Protein AF-A0A381WIR0-F1 (afdb_monomer)

Sequence (206 aa):
VSASDQFRATTETPSVGPSRKETIVQRGFLVGGNGLPDPSFVDLRAAVGRLLEDHWVSEGYAAPNPGIYPWQWLWDSCFHVLIWQALGEGGRAQRELAEVFRPQAPSGFVPHMNYVQAPGAHEDLWGRRDGSSITQPPMYGHAVAELVRAGSPPPDEVVDAAVAGVGFLIDQRARHRSGLLLVCHPWETGIDDSPRWDDRCPDGYD

Nearest PDB structures (foldseek):
  7f81-assembly4_D  TM=6.378E-01  e=9.506E-01  Enterobacter sp. CJF-002
  8ovb-assembly1_B  TM=6.013E-01  e=1.008E+00  Homo sapiens
  5z06-assembly2_B  TM=5.152E-01  e=2.711E+00  Parabacteroides distasonis ATCC 8503
  5z06-assembly1_A  TM=4.955E-01  e=2.558E+00  Parabacteroides distasonis ATCC 8503

InterPro domains:
  IPR008928 Six-hairpin glycosidase superfamily [SSF48208] (56-205)
  IPR012341 Six-hairpin glycosidase-like superfamily [G3DSA:1.50.10.10] (42-205)
  IPR054491 Mannosylglycerate hydrolase MGH1-like, glycoside hydrolase domain [PF22422] (69-199)

Foldseek 3Di:
DDPVLLQPPVPVLDPPDQDPVRVVVVVCVVDDPPDDPPQPPVRVLVVLVVQQVVQDDPLQFGFPDCPRGVWQFQVVLLVVLVSCVVNVNLVSSLRSLVQQLPPQDPQLAGARTARSPQQQVCCSNAVGGGGHVFAAPLSSQVSQVVCVVSVSHHDPVSVVSSVSNVVCQQPPADADPVSHGDGPACVNHVPRPDPVCVVVCPPDSD

Organism: NCBI:txid408172

Structure (mmCIF, N/CA/C/O backbone):
data_AF-A0A381WIR0-F1
#
_entry.id   AF-A0A381WIR0-F1
#
loop_
_atom_site.group_PDB
_atom_site.id
_atom_site.type_symbol
_atom_site.label_atom_id
_atom_site.label_alt_id
_atom_site.label_comp_id
_atom_site.label_asym_id
_atom_site.label_entity_id
_atom_site.label_seq_id
_atom_site.pdbx_PDB_ins_code
_atom_site.Cartn_x
_atom_site.Cartn_y
_atom_site.Cartn_z
_atom_site.occupancy
_atom_site.B_iso_or_equiv
_atom_site.auth_seq_id
_atom_site.auth_comp_id
_atom_site.auth_asym_id
_atom_site.auth_atom_id
_atom_site.pdbx_PDB_model_num
ATOM 1 N N . VAL A 1 1 ? 12.523 -3.615 -23.733 1.00 38.25 1 VAL A N 1
ATOM 2 C CA . VAL A 1 1 ? 13.217 -2.476 -23.096 1.00 38.25 1 VAL A CA 1
ATOM 3 C C . VAL A 1 1 ? 14.501 -3.034 -22.515 1.00 38.25 1 VAL A C 1
ATOM 5 O O . VAL A 1 1 ? 14.439 -4.101 -21.914 1.00 38.25 1 VAL A O 1
ATOM 8 N N . SER A 1 2 ? 15.650 -2.463 -22.868 1.00 26.91 2 SER A N 1
ATOM 9 C CA . SER A 1 2 ? 16.963 -3.020 -22.519 1.00 26.91 2 SER A CA 1
ATOM 10 C C . SER A 1 2 ? 17.204 -2.900 -21.011 1.00 26.91 2 SER A C 1
ATOM 12 O O . SER A 1 2 ? 16.804 -1.906 -20.412 1.00 26.91 2 SER A O 1
ATOM 14 N N . ALA A 1 3 ? 17.891 -3.874 -20.405 1.00 27.47 3 ALA A N 1
ATOM 15 C CA . ALA A 1 3 ? 18.297 -3.836 -18.994 1.00 27.47 3 ALA A CA 1
ATOM 16 C C . ALA A 1 3 ? 19.125 -2.580 -18.638 1.00 27.47 3 ALA A C 1
ATOM 18 O O . ALA A 1 3 ? 19.143 -2.152 -17.489 1.00 27.47 3 ALA A O 1
ATOM 19 N N . SER A 1 4 ? 19.753 -1.946 -19.636 1.00 26.67 4 SER A N 1
ATOM 20 C CA . SER A 1 4 ? 20.483 -0.681 -19.492 1.00 26.67 4 SER A CA 1
ATOM 21 C C . SER A 1 4 ? 19.592 0.528 -19.196 1.00 26.67 4 SER A C 1
ATOM 23 O O . SER A 1 4 ? 20.044 1.467 -18.548 1.00 26.67 4 SER A O 1
ATOM 25 N N . ASP A 1 5 ? 18.338 0.518 -19.656 1.00 28.33 5 ASP A N 1
ATOM 26 C CA . ASP A 1 5 ? 17.424 1.656 -19.491 1.00 28.33 5 ASP A CA 1
ATOM 27 C C . ASP A 1 5 ? 16.754 1.625 -18.107 1.00 28.33 5 ASP A C 1
ATOM 29 O O . ASP A 1 5 ? 16.446 2.671 -17.545 1.00 28.33 5 ASP A O 1
ATOM 33 N N . GLN A 1 6 ? 16.629 0.431 -17.509 1.00 34.72 6 GLN A N 1
ATOM 34 C CA . GLN A 1 6 ? 16.207 0.250 -16.114 1.00 34.72 6 GLN A CA 1
ATOM 35 C C . GLN A 1 6 ? 17.265 0.726 -15.109 1.00 34.72 6 GLN A C 1
ATOM 37 O O . GLN A 1 6 ? 16.908 1.152 -14.019 1.00 34.72 6 GLN A O 1
ATOM 42 N N . PHE A 1 7 ? 18.552 0.691 -15.470 1.00 31.17 7 PHE A N 1
ATOM 43 C CA . PHE A 1 7 ? 19.657 0.970 -14.546 1.00 31.17 7 PHE A CA 1
ATOM 44 C C . PHE A 1 7 ? 19.848 2.464 -14.237 1.00 31.17 7 PHE A C 1
ATOM 46 O O . PHE A 1 7 ? 20.288 2.828 -13.154 1.00 31.17 7 PHE A O 1
ATOM 53 N N . ARG A 1 8 ? 19.511 3.363 -15.170 1.00 27.28 8 ARG A N 1
ATOM 54 C CA . ARG A 1 8 ? 19.840 4.794 -15.030 1.00 27.28 8 ARG A CA 1
ATOM 55 C C . ARG A 1 8 ? 18.827 5.601 -14.204 1.00 27.28 8 ARG A C 1
ATOM 57 O O . ARG A 1 8 ? 19.109 6.743 -13.863 1.00 27.28 8 ARG A O 1
ATOM 64 N N . ALA A 1 9 ? 17.670 5.020 -13.892 1.00 34.34 9 ALA A N 1
ATOM 65 C CA . ALA A 1 9 ? 16.561 5.691 -13.211 1.00 34.34 9 ALA A CA 1
ATOM 66 C C . ALA A 1 9 ? 16.371 5.255 -11.741 1.00 34.34 9 ALA A C 1
ATOM 68 O O . ALA A 1 9 ? 15.507 5.790 -11.051 1.00 34.34 9 ALA A O 1
ATOM 69 N N . THR A 1 10 ? 17.185 4.324 -11.229 1.00 41.41 10 THR A N 1
ATOM 70 C CA . THR A 1 10 ? 17.087 3.801 -9.851 1.00 41.41 10 THR A CA 1
ATOM 71 C C . THR A 1 10 ? 17.795 4.650 -8.791 1.00 41.41 10 THR A C 1
ATOM 73 O O . THR A 1 10 ? 17.682 4.351 -7.605 1.00 41.41 10 THR A O 1
ATOM 76 N N . THR A 1 11 ? 18.481 5.732 -9.174 1.00 35.06 11 THR A N 1
ATOM 77 C CA . THR A 1 11 ? 19.155 6.652 -8.239 1.00 35.06 11 THR A CA 1
ATOM 78 C C . THR A 1 11 ? 18.303 7.858 -7.824 1.00 35.06 11 THR A C 1
ATOM 80 O O . THR A 1 11 ? 18.691 8.580 -6.907 1.00 35.06 11 THR A O 1
ATOM 83 N N . GLU A 1 12 ? 17.132 8.076 -8.439 1.00 36.22 12 GLU A N 1
ATOM 84 C CA . GLU A 1 12 ? 16.272 9.241 -8.153 1.00 36.22 12 GLU A CA 1
ATOM 85 C C . GLU A 1 12 ? 15.100 8.963 -7.201 1.00 36.22 12 GLU A C 1
ATOM 87 O O . GLU A 1 12 ? 14.415 9.896 -6.785 1.00 36.22 12 GLU A O 1
ATOM 92 N N . THR A 1 13 ? 14.902 7.719 -6.758 1.00 42.41 13 THR A N 1
ATOM 93 C CA . THR A 1 13 ? 14.122 7.444 -5.539 1.00 42.41 13 THR A CA 1
ATOM 94 C C . THR A 1 13 ? 15.105 7.038 -4.453 1.00 42.41 13 THR A C 1
ATOM 96 O O . THR A 1 13 ? 15.336 5.848 -4.243 1.00 42.41 13 THR A O 1
ATOM 99 N N . PRO A 1 14 ? 15.789 8.001 -3.810 1.00 34.47 14 PRO A N 1
ATOM 100 C CA . PRO A 1 14 ? 16.739 7.643 -2.790 1.00 34.47 14 PRO A CA 1
ATOM 101 C C . PRO A 1 14 ? 15.942 7.016 -1.652 1.00 34.47 14 PRO A C 1
ATOM 103 O O . PRO A 1 14 ? 15.152 7.685 -0.983 1.00 34.47 14 PRO A O 1
ATOM 106 N N . SER A 1 15 ? 16.188 5.732 -1.406 1.00 43.25 15 SER A N 1
ATOM 107 C CA . SER A 1 15 ? 16.059 5.215 -0.056 1.00 43.25 15 SER A CA 1
ATOM 108 C C . SER A 1 15 ? 17.131 5.941 0.755 1.00 43.25 15 SER A C 1
ATOM 110 O O . SER A 1 15 ? 18.280 5.509 0.849 1.00 43.25 15 SER A O 1
ATOM 112 N N . VAL A 1 16 ? 16.815 7.168 1.186 1.00 41.19 16 VAL A N 1
ATOM 113 C CA . VAL A 1 16 ? 17.720 7.976 1.996 1.00 41.19 16 VAL A CA 1
ATOM 114 C C . VAL A 1 16 ? 17.772 7.251 3.328 1.00 41.19 16 VAL A C 1
ATOM 116 O O . VAL A 1 16 ? 16.876 7.394 4.160 1.00 41.19 16 VAL A O 1
ATOM 119 N N . GLY A 1 17 ? 18.804 6.429 3.525 1.00 36.28 17 GLY A N 1
ATOM 120 C CA . GLY A 1 17 ? 19.119 5.922 4.851 1.00 36.28 17 GLY A CA 1
ATOM 121 C C . GLY A 1 17 ? 19.158 7.119 5.808 1.00 36.28 17 GLY A C 1
ATOM 122 O O . GLY A 1 17 ? 19.741 8.148 5.444 1.00 36.28 17 GLY A O 1
ATOM 123 N N . PRO A 1 18 ? 18.514 7.044 6.987 1.00 33.53 18 PRO A N 1
ATOM 124 C CA . PRO A 1 18 ? 18.412 8.192 7.873 1.00 33.53 18 PRO A CA 1
ATOM 125 C C . PRO A 1 18 ? 19.811 8.742 8.130 1.00 33.53 18 PRO A C 1
ATOM 127 O O . PRO A 1 18 ? 20.745 8.004 8.461 1.00 33.53 18 PRO A O 1
ATOM 130 N N . SER A 1 19 ? 19.974 10.050 7.962 1.00 35.06 19 SER A N 1
ATOM 131 C CA . SER A 1 19 ? 21.229 10.701 8.294 1.00 35.06 19 SER A CA 1
ATOM 132 C C . SER A 1 19 ? 21.559 10.415 9.758 1.00 35.06 19 SER A C 1
ATOM 134 O O . SER A 1 19 ? 20.681 10.277 10.611 1.00 35.06 19 SER A O 1
ATOM 136 N N . ARG A 1 20 ? 22.850 10.395 10.102 1.00 36.19 20 ARG A N 1
ATOM 137 C CA . ARG A 1 20 ? 23.300 10.176 11.488 1.00 36.19 20 ARG A CA 1
ATOM 138 C C . ARG A 1 20 ? 22.593 11.104 12.490 1.00 36.19 20 ARG A C 1
ATOM 140 O O . ARG A 1 20 ? 22.432 10.734 13.645 1.00 36.19 20 ARG A O 1
ATOM 147 N N . LYS A 1 21 ? 22.159 12.294 12.050 1.00 34.53 21 LYS A N 1
ATOM 148 C CA . LYS A 1 21 ? 21.355 13.238 12.837 1.00 34.53 21 LYS A CA 1
ATOM 149 C C . LYS A 1 21 ? 19.898 12.788 12.989 1.00 34.53 21 LYS A C 1
ATOM 151 O O . LYS A 1 21 ? 19.400 12.838 14.103 1.00 34.53 21 LYS A O 1
ATOM 156 N N . GLU A 1 22 ? 19.244 12.294 11.941 1.00 42.84 22 GLU A N 1
ATOM 157 C CA . GLU A 1 22 ? 17.880 11.738 12.006 1.00 42.84 22 GLU A CA 1
ATOM 158 C C . GLU A 1 22 ? 17.815 10.465 12.856 1.00 42.84 22 GLU A C 1
ATOM 160 O O . GLU A 1 22 ? 16.921 10.336 13.689 1.00 42.84 22 GLU A O 1
ATOM 165 N N . THR A 1 23 ? 18.818 9.584 12.769 1.00 37.03 23 THR A N 1
ATOM 166 C CA . THR A 1 23 ? 18.937 8.424 13.670 1.00 37.03 23 THR A CA 1
ATOM 167 C C . THR A 1 23 ? 19.152 8.850 15.126 1.00 37.03 23 THR A C 1
ATOM 169 O O . THR A 1 23 ? 18.661 8.193 16.041 1.00 37.03 23 THR A O 1
ATOM 172 N N . ILE A 1 24 ? 19.877 9.951 15.369 1.00 36.34 24 ILE A N 1
ATOM 173 C CA . ILE A 1 24 ? 20.064 10.527 16.710 1.00 36.34 24 ILE A CA 1
ATOM 174 C C . ILE A 1 24 ? 18.791 11.222 17.205 1.00 36.34 24 ILE A C 1
ATOM 176 O O . ILE A 1 24 ? 18.541 11.177 18.400 1.00 36.34 24 ILE A O 1
ATOM 180 N N . VAL A 1 25 ? 17.960 11.809 16.338 1.00 42.41 25 VAL A N 1
ATOM 181 C CA . VAL A 1 25 ? 16.652 12.373 16.723 1.00 42.41 25 VAL A CA 1
ATOM 182 C C . VAL A 1 25 ? 15.651 11.255 17.031 1.00 42.41 25 VAL A C 1
ATOM 184 O O . VAL A 1 25 ? 15.011 11.302 18.077 1.00 42.41 25 VAL A O 1
ATOM 187 N N . GLN A 1 26 ? 15.591 10.195 16.216 1.00 38.19 26 GLN A N 1
ATOM 188 C CA . GLN A 1 26 ? 14.796 8.993 16.510 1.00 38.19 26 GLN A CA 1
ATOM 189 C C . GLN A 1 26 ? 15.270 8.292 17.793 1.00 38.19 26 GLN A C 1
ATOM 191 O O . GLN A 1 26 ? 14.455 7.909 18.630 1.00 38.19 26 GLN A O 1
ATOM 196 N N . ARG A 1 27 ? 16.590 8.181 18.014 1.00 34.50 27 ARG A N 1
ATOM 197 C CA . ARG A 1 27 ? 17.148 7.703 19.291 1.00 34.50 27 ARG A CA 1
ATOM 198 C C . ARG A 1 27 ? 16.977 8.697 20.433 1.00 34.50 27 ARG A C 1
ATOM 200 O O . ARG A 1 27 ? 16.874 8.254 21.562 1.00 34.50 27 ARG A O 1
ATOM 207 N N . GLY A 1 28 ? 16.929 9.999 20.186 1.00 33.12 28 GLY A N 1
ATOM 208 C CA . GLY A 1 28 ? 16.669 11.027 21.196 1.00 33.12 28 GLY A CA 1
ATOM 209 C C . GLY A 1 28 ? 15.218 11.003 21.674 1.00 33.12 28 GLY A C 1
ATOM 210 O O . GLY A 1 28 ? 14.951 11.323 22.827 1.00 33.12 28 GLY A O 1
ATOM 211 N N . PHE A 1 29 ? 14.309 10.534 20.817 1.00 40.41 29 PHE A N 1
ATOM 212 C CA . PHE A 1 29 ? 12.928 10.213 21.167 1.00 40.41 29 PHE A CA 1
ATOM 213 C C . PHE A 1 29 ? 12.810 8.918 21.994 1.00 40.41 29 PHE A C 1
ATOM 215 O O . PHE A 1 29 ? 11.874 8.777 22.774 1.00 40.41 29 PHE A O 1
ATOM 222 N N . LEU A 1 30 ? 13.761 7.981 21.853 1.00 43.66 30 LEU A N 1
ATOM 223 C CA . LEU A 1 30 ? 13.713 6.650 22.484 1.00 43.66 30 LEU A CA 1
ATOM 224 C C . LEU A 1 30 ? 14.679 6.451 23.667 1.00 43.66 30 LEU A C 1
ATOM 226 O O . LEU A 1 30 ? 14.467 5.566 24.489 1.00 43.66 30 LEU A O 1
ATOM 230 N N . VAL A 1 31 ? 15.755 7.232 23.772 1.00 41.19 31 VAL A N 1
ATOM 231 C CA . VAL A 1 31 ? 16.841 7.049 24.749 1.00 41.19 31 VAL A CA 1
ATOM 232 C C . VAL A 1 31 ? 17.373 8.417 25.190 1.00 41.19 31 VAL A C 1
ATOM 234 O O . VAL A 1 31 ? 18.526 8.785 24.965 1.00 41.19 31 VAL A O 1
ATOM 237 N N . GLY A 1 32 ? 16.510 9.196 25.839 1.00 35.44 32 GLY A N 1
ATOM 238 C CA . GLY A 1 32 ? 16.937 10.262 26.740 1.00 35.44 32 GLY A CA 1
ATOM 239 C C . GLY A 1 32 ? 17.348 9.653 28.080 1.00 35.44 32 GLY A C 1
ATOM 240 O O . GLY A 1 32 ? 16.558 8.964 28.720 1.00 35.44 32 GLY A O 1
ATOM 241 N N . GLY A 1 33 ? 18.598 9.873 28.490 1.00 41.66 33 GLY A N 1
ATOM 242 C CA . GLY A 1 33 ? 19.141 9.460 29.784 1.00 41.66 33 GLY A CA 1
ATOM 243 C C . GLY A 1 33 ? 18.388 10.104 30.949 1.00 41.66 33 GLY A C 1
ATOM 244 O O . GLY A 1 33 ? 18.685 11.228 31.334 1.00 41.66 33 GLY A O 1
ATOM 245 N N . ASN A 1 34 ? 17.387 9.371 31.426 1.00 43.50 34 ASN A N 1
ATOM 246 C CA . ASN A 1 34 ? 16.566 9.463 32.636 1.00 43.50 34 ASN A CA 1
ATOM 247 C C . ASN A 1 34 ? 15.227 8.899 32.181 1.00 43.50 34 ASN A C 1
ATOM 249 O O . ASN A 1 34 ? 14.490 9.607 31.503 1.00 43.50 34 ASN A O 1
ATOM 253 N N . GLY A 1 35 ? 14.993 7.610 32.459 1.00 41.28 35 GLY A N 1
ATOM 254 C CA . GLY A 1 35 ? 13.882 6.834 31.907 1.00 41.28 35 GLY A CA 1
ATOM 255 C C . GLY A 1 35 ? 12.601 7.653 31.850 1.00 41.28 35 GLY A C 1
ATOM 256 O O . GLY A 1 35 ? 11.988 7.916 32.885 1.00 41.28 35 GLY A O 1
ATOM 257 N N . LEU A 1 36 ? 12.240 8.084 30.636 1.00 46.25 36 LEU A N 1
ATOM 258 C CA . LEU A 1 36 ? 10.909 8.596 30.367 1.00 46.25 36 LEU A CA 1
ATOM 259 C C . LEU A 1 36 ? 9.952 7.504 30.857 1.00 46.25 36 LEU A C 1
ATOM 261 O O . LEU A 1 36 ? 10.199 6.331 30.551 1.00 46.25 36 LEU A O 1
ATOM 265 N N . PRO A 1 37 ? 8.931 7.833 31.666 1.00 51.94 37 PRO A N 1
ATOM 266 C CA . PRO A 1 37 ? 7.905 6.851 31.966 1.00 51.94 37 PRO A CA 1
ATOM 267 C C . PRO A 1 37 ? 7.410 6.309 30.627 1.00 51.94 37 PRO A C 1
ATOM 269 O O . PRO A 1 37 ? 7.171 7.101 29.713 1.00 51.94 37 PRO A O 1
ATOM 272 N N . ASP A 1 38 ? 7.346 4.979 30.505 1.00 61.72 38 ASP A N 1
ATOM 273 C CA . ASP A 1 38 ? 6.737 4.311 29.355 1.00 61.72 38 ASP A CA 1
ATOM 274 C C . ASP A 1 38 ? 5.438 5.064 29.046 1.00 61.72 38 ASP A C 1
ATOM 276 O O . ASP A 1 38 ? 4.610 5.188 29.965 1.00 61.72 38 ASP A O 1
ATOM 280 N N . PRO A 1 39 ? 5.312 5.714 27.869 1.00 65.12 39 PRO A N 1
ATOM 281 C CA . PRO A 1 39 ? 4.150 6.536 27.592 1.00 65.12 39 PRO A CA 1
ATOM 282 C C . PRO A 1 39 ? 2.925 5.682 27.868 1.00 65.12 39 PRO A C 1
ATOM 284 O O . PRO A 1 39 ? 2.844 4.536 27.420 1.00 65.12 39 PRO A O 1
ATOM 287 N N . SER A 1 40 ? 1.979 6.220 28.641 1.00 81.12 40 SER A N 1
ATOM 288 C CA . SER A 1 40 ? 0.751 5.477 28.875 1.00 81.12 40 SER A CA 1
ATOM 289 C C . SER A 1 40 ? 0.159 5.112 27.512 1.00 81.12 40 SER A C 1
ATOM 291 O O . SER A 1 40 ? 0.303 5.858 26.539 1.00 81.12 40 SER A O 1
ATOM 293 N N . PHE A 1 41 ? -0.510 3.965 27.411 1.00 76.00 41 PHE A N 1
ATOM 294 C CA . PHE A 1 41 ? -1.105 3.536 26.143 1.00 76.00 41 PHE A CA 1
ATOM 295 C C . PHE A 1 41 ? -1.975 4.639 25.500 1.00 76.00 41 PHE A C 1
ATOM 297 O O . PHE A 1 41 ? -2.023 4.765 24.279 1.00 76.00 41 PHE A O 1
ATOM 304 N N . VAL A 1 42 ? -2.611 5.483 26.323 1.00 77.94 42 VAL A N 1
ATOM 305 C CA . VAL A 1 42 ? -3.396 6.647 25.888 1.00 77.94 42 VAL A CA 1
ATOM 306 C C . VAL A 1 42 ? -2.523 7.712 25.219 1.00 77.94 42 VAL A C 1
ATOM 308 O O . VAL A 1 42 ? -2.887 8.210 24.153 1.00 77.94 42 VAL A O 1
ATOM 311 N N . ASP A 1 43 ? -1.365 8.031 25.798 1.00 87.81 43 ASP A N 1
ATOM 312 C CA . ASP A 1 43 ? -0.432 9.018 25.244 1.00 87.81 43 ASP A CA 1
ATOM 313 C C . ASP A 1 43 ? 0.164 8.535 23.920 1.00 87.81 43 ASP A C 1
ATOM 315 O O . ASP A 1 43 ? 0.227 9.300 22.953 1.00 87.81 43 ASP A O 1
ATOM 319 N N . LEU A 1 44 ? 0.522 7.247 23.844 1.00 91.50 44 LEU A N 1
ATOM 320 C CA . LEU A 1 44 ? 1.004 6.628 22.611 1.00 91.50 44 LEU A CA 1
ATOM 321 C C . LEU A 1 44 ? -0.081 6.637 21.528 1.00 91.50 44 LEU A C 1
ATOM 323 O O . LEU A 1 44 ? 0.178 7.065 20.405 1.00 91.50 44 LEU A O 1
ATOM 327 N N . ARG A 1 45 ? -1.314 6.239 21.866 1.00 93.06 45 ARG A N 1
ATOM 328 C CA . ARG A 1 45 ? -2.450 6.251 20.933 1.00 93.06 45 ARG A CA 1
ATOM 329 C C . ARG A 1 45 ? -2.707 7.651 20.374 1.00 93.06 45 ARG A C 1
ATOM 331 O O . ARG A 1 45 ? -2.899 7.803 19.171 1.00 93.06 45 ARG A O 1
ATOM 338 N N . ALA A 1 46 ? -2.679 8.676 21.225 1.00 92.94 46 ALA A N 1
ATOM 339 C CA . ALA A 1 46 ? -2.866 10.060 20.799 1.00 92.94 46 ALA A CA 1
ATOM 340 C C . ALA A 1 46 ? -1.705 10.570 19.924 1.00 92.94 46 ALA A C 1
ATOM 342 O O . ALA A 1 46 ? -1.940 11.316 18.975 1.00 92.94 46 ALA A O 1
ATOM 343 N N . ALA A 1 47 ? -0.463 10.178 20.226 1.00 95.12 47 ALA A N 1
ATOM 344 C CA . ALA A 1 47 ? 0.702 10.532 19.418 1.00 95.12 47 ALA A CA 1
ATOM 345 C C . ALA A 1 47 ? 0.658 9.886 18.025 1.00 95.12 47 ALA A C 1
ATOM 347 O O . ALA A 1 47 ? 0.859 10.586 17.036 1.00 95.12 47 ALA A O 1
ATOM 348 N N . VAL A 1 48 ? 0.324 8.595 17.942 1.00 96.00 48 VAL A N 1
ATOM 349 C CA . VAL A 1 48 ? 0.160 7.879 16.666 1.00 96.00 48 VAL A CA 1
ATOM 350 C C . VAL A 1 48 ? -0.982 8.475 15.845 1.00 96.00 48 VAL A C 1
ATOM 352 O O . VAL A 1 48 ? -0.820 8.670 14.646 1.00 96.00 48 VAL A O 1
ATOM 355 N N . GLY A 1 49 ? -2.105 8.831 16.480 1.00 97.00 49 GLY A N 1
ATOM 356 C CA . GLY A 1 49 ? -3.216 9.493 15.793 1.00 97.00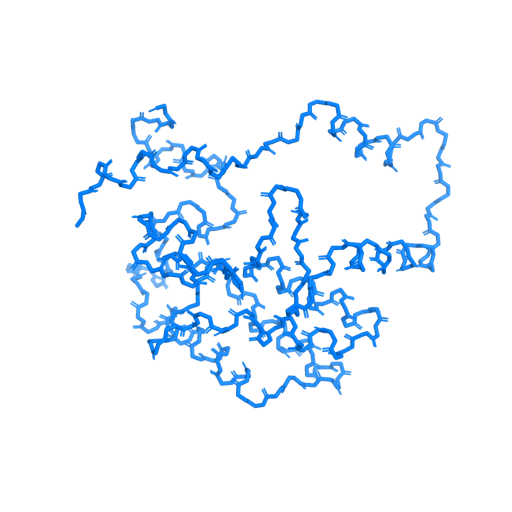 49 GLY A CA 1
ATOM 357 C C . GLY A 1 49 ? -2.817 10.823 15.150 1.00 97.00 49 GLY A C 1
ATOM 358 O O . GLY A 1 49 ? -3.148 11.056 13.994 1.00 97.00 49 GLY A O 1
ATOM 359 N N . ARG A 1 50 ? -2.053 11.668 15.859 1.00 97.62 50 ARG A N 1
ATOM 360 C CA . ARG A 1 50 ? -1.524 12.919 15.283 1.00 97.62 50 ARG A CA 1
ATOM 361 C C . ARG A 1 50 ? -0.543 12.660 14.142 1.00 97.62 50 ARG A C 1
ATOM 363 O O . ARG A 1 50 ? -0.663 13.298 13.111 1.00 97.62 50 ARG A O 1
ATOM 370 N N . LEU A 1 51 ? 0.368 11.699 14.305 1.00 97.06 51 LEU A N 1
ATOM 371 C CA . LEU A 1 51 ? 1.328 11.333 13.259 1.00 97.06 51 LEU A CA 1
ATOM 372 C C . LEU A 1 51 ? 0.621 10.910 11.964 1.00 97.06 51 LEU A C 1
ATOM 374 O O . LEU A 1 51 ? 0.955 11.391 10.889 1.00 97.06 51 LEU A O 1
ATOM 378 N N . LEU A 1 52 ? -0.367 10.023 12.070 1.00 97.56 52 LEU A N 1
ATOM 379 C CA . LEU A 1 52 ? -1.127 9.537 10.920 1.00 97.56 52 LEU A CA 1
ATOM 380 C C . LEU A 1 52 ? -2.000 10.641 10.299 1.00 97.56 52 LEU A C 1
ATOM 382 O O . LEU A 1 52 ? -2.203 10.630 9.090 1.00 97.56 52 LEU A O 1
ATOM 386 N N . GLU A 1 53 ? -2.479 11.609 11.089 1.00 97.19 53 GLU A N 1
ATOM 387 C CA . GLU A 1 53 ? -3.146 12.807 10.561 1.00 97.19 53 GLU A CA 1
ATOM 388 C C . GLU A 1 53 ? -2.179 13.701 9.779 1.00 97.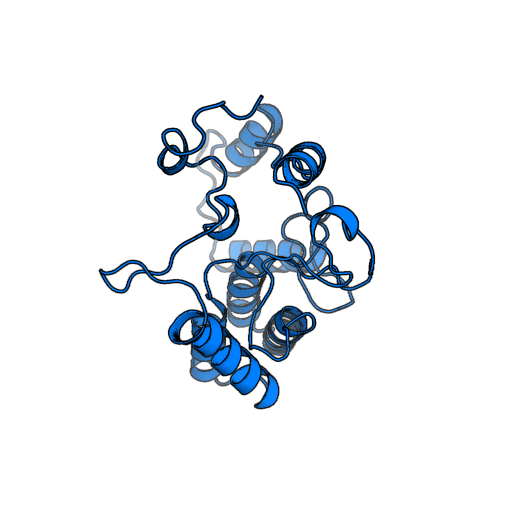19 53 GLU A C 1
ATOM 390 O O . GLU A 1 53 ? -2.496 14.106 8.666 1.00 97.19 53 GLU A O 1
ATOM 395 N N . ASP A 1 54 ? -0.987 13.959 10.320 1.00 97.06 54 ASP A N 1
ATOM 396 C CA . ASP A 1 54 ? 0.041 14.781 9.669 1.00 97.06 54 ASP A CA 1
ATOM 397 C C . ASP A 1 54 ? 0.539 14.150 8.355 1.00 97.06 54 ASP A C 1
ATOM 399 O O . ASP A 1 54 ? 1.036 14.841 7.465 1.00 97.06 54 ASP A O 1
ATOM 403 N N . HIS A 1 55 ? 0.405 12.829 8.233 1.00 97.31 55 HIS A N 1
ATOM 404 C CA . HIS A 1 55 ? 0.761 12.052 7.049 1.00 97.31 55 HIS A CA 1
ATOM 405 C C . HIS A 1 55 ? -0.421 11.819 6.097 1.00 97.31 55 HIS A C 1
ATOM 407 O O . HIS A 1 55 ? -0.226 11.261 5.014 1.00 97.31 55 HIS A O 1
ATOM 413 N N . TRP A 1 56 ? -1.638 12.207 6.484 1.00 97.62 56 TRP A N 1
ATOM 414 C CA . TRP A 1 56 ? -2.835 11.953 5.695 1.00 97.62 56 TRP A CA 1
ATOM 415 C C . TRP A 1 56 ? -2.871 12.827 4.443 1.00 97.62 56 TRP A C 1
ATOM 417 O O . TRP A 1 56 ? -2.791 14.054 4.504 1.00 97.62 56 TRP A O 1
ATOM 427 N N . VAL A 1 57 ? -3.061 12.179 3.300 1.00 96.06 57 VAL A N 1
ATOM 428 C CA . VAL A 1 57 ? -3.234 12.817 1.999 1.00 96.06 57 VAL A CA 1
ATOM 429 C C . VAL A 1 57 ? -4.708 12.715 1.602 1.00 96.06 57 VAL A C 1
ATOM 431 O O . VAL A 1 57 ? -5.355 11.679 1.794 1.00 96.06 57 VAL A O 1
ATOM 434 N N . SER A 1 58 ? -5.279 13.810 1.089 1.00 94.81 58 SER A N 1
ATOM 435 C CA . SER A 1 58 ? -6.729 13.983 0.895 1.00 94.81 58 SER A CA 1
ATOM 436 C C . SER A 1 58 ? -7.382 12.936 -0.002 1.00 94.81 58 SER A C 1
ATOM 438 O O . SER A 1 58 ? -8.587 12.691 0.095 1.00 94.81 58 SER A O 1
ATOM 440 N N . GLU A 1 59 ? -6.596 12.310 -0.863 1.00 93.69 59 GLU A N 1
ATOM 441 C CA . GLU A 1 59 ? -7.042 11.312 -1.823 1.00 93.69 59 GLU A CA 1
ATOM 442 C C . GLU A 1 59 ? -7.343 9.976 -1.165 1.00 93.69 59 GLU A C 1
ATOM 444 O O . GLU A 1 59 ? -8.130 9.199 -1.700 1.00 93.69 59 GLU A O 1
ATOM 449 N N . GLY A 1 60 ? -6.831 9.766 0.048 1.00 96.38 60 GLY A N 1
ATOM 450 C CA . GLY A 1 60 ? -7.302 8.697 0.906 1.00 96.38 60 GLY A CA 1
ATOM 451 C C . GLY A 1 60 ? -6.228 7.767 1.427 1.00 96.38 60 GLY A C 1
ATOM 452 O O . GLY A 1 60 ? -6.572 6.630 1.710 1.00 96.38 60 GLY A O 1
ATOM 453 N N . TYR A 1 61 ? -4.979 8.205 1.562 1.00 97.69 61 TYR A N 1
ATOM 454 C CA . TYR A 1 61 ? -3.898 7.376 2.098 1.00 97.69 61 TYR A CA 1
ATOM 455 C C . TYR A 1 61 ? -3.022 8.159 3.071 1.00 97.69 61 TYR A C 1
ATOM 457 O O . TYR A 1 61 ? -2.997 9.388 3.036 1.00 97.69 61 TYR A O 1
ATOM 465 N N . ALA A 1 62 ? -2.283 7.456 3.928 1.00 97.81 62 ALA A N 1
ATOM 466 C CA . ALA A 1 62 ? -1.199 8.058 4.689 1.00 97.81 62 ALA A CA 1
ATOM 467 C C . ALA A 1 62 ? 0.128 7.849 3.944 1.00 97.81 62 ALA A C 1
ATOM 469 O O . ALA A 1 62 ? 0.514 6.718 3.642 1.00 97.81 62 ALA A O 1
ATOM 470 N N . ALA A 1 63 ? 0.831 8.938 3.632 1.00 96.38 63 ALA A N 1
ATOM 471 C CA . ALA A 1 63 ? 2.168 8.863 3.054 1.00 96.38 63 ALA A CA 1
ATOM 472 C C . ALA A 1 63 ? 3.150 8.311 4.106 1.00 96.38 63 ALA A C 1
ATOM 474 O O . ALA A 1 63 ? 3.170 8.826 5.228 1.00 96.38 63 ALA A O 1
ATOM 475 N N . PRO A 1 64 ? 4.011 7.323 3.795 1.00 94.75 64 PRO A N 1
ATOM 476 C CA . PRO A 1 64 ? 4.995 6.822 4.762 1.00 94.75 64 PRO A CA 1
ATOM 477 C C . PRO A 1 64 ? 5.919 7.930 5.283 1.00 94.75 64 PRO A C 1
ATOM 479 O O . PRO A 1 64 ? 6.269 7.982 6.462 1.00 94.75 64 PRO A O 1
ATOM 482 N N . ASN A 1 65 ? 6.276 8.866 4.400 1.00 92.88 65 ASN A N 1
ATOM 483 C CA . ASN A 1 65 ? 6.989 10.086 4.743 1.00 92.88 65 ASN A CA 1
ATOM 484 C C . ASN A 1 65 ? 6.603 11.198 3.751 1.00 92.88 65 ASN A C 1
ATOM 486 O O . ASN A 1 65 ? 7.030 11.126 2.603 1.00 92.88 65 ASN A O 1
ATOM 490 N N . PRO A 1 66 ? 5.880 12.254 4.160 1.00 89.06 66 PRO A N 1
ATOM 491 C CA . PRO A 1 66 ? 5.407 13.292 3.239 1.00 89.06 66 PRO A CA 1
ATOM 492 C C . PRO A 1 66 ? 6.502 14.019 2.439 1.00 89.06 66 PRO A C 1
ATOM 494 O O . PRO A 1 66 ? 6.208 14.605 1.402 1.00 89.06 66 PRO A O 1
ATOM 497 N N . GLY A 1 67 ? 7.755 14.011 2.912 1.00 87.62 67 GLY A N 1
ATOM 498 C CA . GLY A 1 67 ? 8.882 14.645 2.225 1.00 87.62 67 GLY A CA 1
ATOM 499 C C . GLY A 1 67 ? 9.649 13.713 1.285 1.00 87.62 67 GLY A C 1
ATOM 500 O O . GLY A 1 67 ? 10.036 14.135 0.200 1.00 87.62 67 GLY A O 1
ATOM 501 N N . ILE A 1 68 ? 9.887 12.465 1.701 1.00 87.06 68 ILE A N 1
ATOM 502 C CA . ILE A 1 68 ? 10.742 11.506 0.971 1.00 87.06 68 ILE A CA 1
ATOM 503 C C . ILE A 1 68 ? 9.918 10.472 0.196 1.00 87.06 68 ILE A C 1
ATOM 505 O O . ILE A 1 68 ? 10.256 10.127 -0.932 1.00 87.06 68 ILE A O 1
ATOM 509 N N . TYR A 1 69 ? 8.813 10.011 0.778 1.00 88.06 69 TYR A N 1
ATOM 510 C CA . TYR A 1 69 ? 7.920 8.997 0.215 1.00 88.06 69 TYR A CA 1
ATOM 511 C C . TYR A 1 69 ? 6.493 9.552 0.154 1.00 88.06 69 TYR A C 1
ATOM 513 O O . TYR A 1 69 ? 5.632 9.131 0.931 1.00 88.06 69 TYR A O 1
ATOM 521 N N . PRO A 1 70 ? 6.236 10.536 -0.727 1.00 91.81 70 PRO A N 1
ATOM 522 C CA . PRO A 1 70 ? 4.970 11.260 -0.726 1.00 91.81 70 PRO A CA 1
ATOM 523 C C . PRO A 1 70 ? 3.816 10.440 -1.312 1.00 91.81 70 PRO A C 1
ATOM 525 O O . PRO A 1 70 ? 2.663 10.819 -1.139 1.00 91.81 70 PRO A O 1
ATOM 528 N N . TRP A 1 71 ? 4.102 9.347 -2.021 1.00 94.81 71 TRP A N 1
ATOM 529 C CA . TRP A 1 71 ? 3.103 8.503 -2.682 1.00 94.81 71 TRP A CA 1
ATOM 530 C C . TRP A 1 71 ? 2.602 7.381 -1.780 1.00 94.81 71 TRP A C 1
ATOM 532 O O . TRP A 1 71 ? 3.142 7.132 -0.701 1.00 94.81 71 TRP A O 1
ATOM 542 N N . GLN A 1 72 ? 1.567 6.687 -2.238 1.00 97.56 72 GLN A N 1
ATOM 543 C CA . GLN A 1 72 ? 1.026 5.547 -1.522 1.00 97.56 72 GLN A CA 1
ATOM 544 C C . GLN A 1 72 ? 1.861 4.298 -1.816 1.00 97.56 72 GLN A C 1
ATOM 546 O O . GLN A 1 72 ? 2.040 3.930 -2.978 1.00 97.56 72 GLN A O 1
ATOM 551 N N . TRP A 1 73 ? 2.326 3.626 -0.764 1.00 97.69 73 TRP A N 1
ATOM 552 C CA . TRP A 1 73 ? 3.074 2.372 -0.850 1.00 97.69 73 TRP A CA 1
ATOM 553 C C . TRP A 1 73 ? 2.214 1.201 -0.375 1.00 97.69 73 TRP A C 1
ATOM 555 O O . TRP A 1 73 ? 1.552 1.286 0.658 1.00 97.69 73 TRP A O 1
ATOM 565 N N . LEU A 1 74 ? 2.218 0.104 -1.134 1.00 98.06 74 LEU A N 1
ATOM 566 C CA . LEU A 1 74 ? 1.358 -1.062 -0.924 1.00 98.06 74 LEU A CA 1
ATOM 567 C C . LEU A 1 74 ? 1.509 -1.635 0.485 1.00 98.06 74 LEU A C 1
ATOM 569 O O . LEU A 1 74 ? 0.516 -1.813 1.192 1.00 98.06 74 LEU A O 1
ATOM 573 N N . TRP A 1 75 ? 2.742 -1.958 0.882 1.00 95.81 75 TRP A N 1
ATOM 574 C CA . TRP A 1 75 ? 2.983 -2.612 2.162 1.00 95.81 75 TRP A CA 1
ATOM 575 C C . TRP A 1 75 ? 2.713 -1.658 3.333 1.00 95.81 75 TRP A C 1
ATOM 577 O O . TRP A 1 75 ? 1.995 -2.023 4.267 1.00 95.81 75 TRP A O 1
ATOM 587 N N . ASP A 1 76 ? 3.199 -0.423 3.254 1.00 97.94 76 ASP A N 1
ATOM 588 C CA . ASP A 1 76 ? 2.989 0.618 4.260 1.00 97.94 76 ASP A CA 1
ATOM 589 C C . ASP A 1 76 ? 1.499 0.885 4.494 1.00 97.94 76 ASP A C 1
ATOM 591 O O . ASP A 1 76 ? 1.032 0.796 5.631 1.00 97.94 76 ASP A O 1
ATOM 595 N N . SER A 1 77 ? 0.717 1.090 3.427 1.00 98.50 77 SER A N 1
ATOM 596 C CA . SER A 1 77 ? -0.728 1.301 3.546 1.00 98.50 77 SER A CA 1
ATOM 597 C C . SER A 1 77 ? -1.436 0.110 4.181 1.00 98.50 77 SER A C 1
ATOM 599 O O . SER A 1 77 ? -2.350 0.310 4.975 1.00 98.50 77 SER A O 1
ATOM 601 N N . CYS A 1 78 ? -1.004 -1.131 3.934 1.00 98.56 78 CYS A N 1
ATOM 602 C CA . CYS A 1 78 ? -1.586 -2.281 4.633 1.00 98.56 78 CYS A CA 1
ATOM 603 C C . CYS A 1 78 ? -1.383 -2.202 6.153 1.00 98.56 78 CYS A C 1
ATOM 605 O O . CYS A 1 78 ? -2.264 -2.624 6.899 1.00 98.56 78 CYS A O 1
ATOM 607 N N . PHE A 1 79 ? -0.262 -1.653 6.630 1.00 98.44 79 PHE A N 1
ATOM 608 C CA . PHE A 1 79 ? -0.062 -1.398 8.057 1.00 98.44 79 PHE A CA 1
ATOM 609 C C . PHE A 1 79 ? -0.826 -0.167 8.542 1.00 98.44 79 PHE A C 1
ATOM 611 O O . PHE A 1 79 ? -1.427 -0.228 9.615 1.00 98.44 79 PHE A O 1
ATOM 618 N N . HIS A 1 80 ? -0.872 0.919 7.768 1.00 98.62 80 HIS A N 1
ATOM 619 C CA . HIS A 1 80 ? -1.664 2.102 8.113 1.00 98.62 80 HIS A CA 1
ATOM 620 C C . HIS A 1 80 ? -3.147 1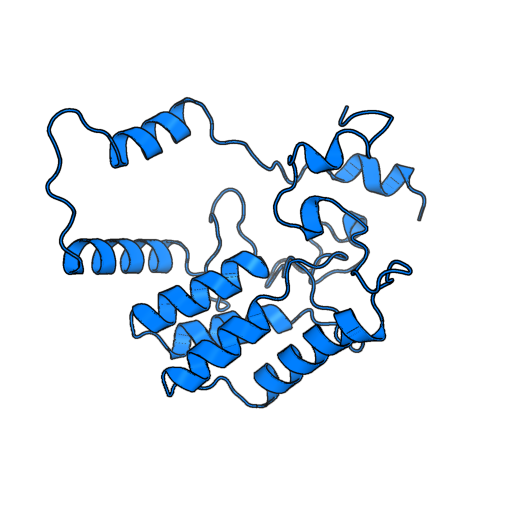.764 8.290 1.00 98.62 80 HIS A C 1
ATOM 622 O O . HIS A 1 80 ? -3.764 2.227 9.243 1.00 98.62 80 HIS A O 1
ATOM 628 N N . VAL A 1 81 ? -3.697 0.867 7.466 1.00 98.75 81 VAL A N 1
ATOM 629 C CA . VAL A 1 81 ? -5.059 0.327 7.616 1.00 98.75 81 VAL A CA 1
ATOM 630 C C . VAL A 1 81 ? -5.270 -0.281 9.007 1.00 98.75 81 VAL A C 1
ATOM 632 O O . VAL A 1 81 ? -6.276 0.003 9.661 1.00 98.75 81 VAL A O 1
ATOM 635 N N . LEU A 1 82 ? -4.316 -1.080 9.497 1.00 98.62 82 LEU A N 1
ATOM 636 C CA . LEU A 1 82 ? -4.386 -1.672 10.838 1.00 98.62 82 LEU A CA 1
ATOM 637 C C . LEU A 1 82 ? -4.274 -0.606 11.936 1.00 98.62 82 LEU A C 1
ATOM 639 O O . LEU A 1 82 ? -4.977 -0.684 12.943 1.00 98.62 82 LEU A O 1
ATOM 643 N N . ILE A 1 83 ? -3.426 0.406 11.733 1.00 98.38 83 ILE A N 1
ATOM 644 C CA . ILE A 1 83 ? -3.262 1.523 12.671 1.00 98.38 83 ILE A CA 1
ATOM 645 C C . ILE A 1 83 ? -4.557 2.342 12.753 1.00 98.38 83 ILE A C 1
ATOM 647 O O . ILE A 1 83 ? -5.057 2.577 13.853 1.00 98.38 83 ILE A O 1
ATOM 651 N N . TRP A 1 84 ? -5.145 2.726 11.618 1.00 98.50 84 TRP A N 1
ATOM 652 C CA . TRP A 1 84 ? -6.419 3.443 11.570 1.00 98.50 84 TRP A CA 1
ATOM 653 C C . TRP A 1 84 ? -7.540 2.656 12.236 1.00 98.50 84 TRP A C 1
ATOM 655 O O . TRP A 1 84 ? -8.286 3.216 13.041 1.00 98.50 84 TRP A O 1
ATOM 665 N N . GLN A 1 85 ? -7.623 1.350 11.974 1.00 98.06 85 GLN A N 1
ATOM 666 C CA . GLN A 1 85 ? -8.578 0.480 12.654 1.00 98.06 85 GLN A CA 1
ATOM 667 C C . GLN A 1 85 ? -8.385 0.530 14.177 1.00 98.06 85 GLN A C 1
ATOM 669 O O . GLN A 1 85 ? -9.353 0.774 14.899 1.00 98.06 85 GLN A O 1
ATOM 674 N N . ALA A 1 86 ? -7.148 0.404 14.671 1.00 96.50 86 ALA A N 1
ATOM 675 C CA . ALA A 1 86 ? -6.859 0.435 16.108 1.00 96.50 86 ALA A CA 1
ATOM 676 C C . ALA A 1 86 ? -7.159 1.810 16.745 1.00 96.50 86 ALA A C 1
ATOM 678 O O . ALA A 1 86 ? -7.496 1.920 17.934 1.00 96.50 86 ALA A O 1
ATOM 679 N N . LEU A 1 87 ? -7.083 2.878 15.946 1.00 96.69 87 LEU A N 1
ATOM 680 C CA . LEU A 1 87 ? -7.484 4.234 16.320 1.00 96.69 87 LEU A CA 1
ATOM 681 C C . LEU A 1 87 ? -9.009 4.448 16.303 1.00 96.69 87 LEU A C 1
ATOM 683 O O . LEU A 1 87 ? -9.481 5.429 16.881 1.00 96.69 87 LEU A O 1
ATOM 687 N N . GLY A 1 88 ? -9.790 3.485 15.808 1.00 96.31 88 GLY A N 1
ATOM 688 C CA . GLY A 1 88 ? -11.249 3.575 15.691 1.00 96.31 88 GLY A CA 1
ATOM 689 C C . GLY A 1 88 ? -11.713 4.272 14.409 1.00 96.31 88 GLY A C 1
ATOM 690 O O . GLY A 1 88 ? -12.899 4.543 14.252 1.00 96.31 88 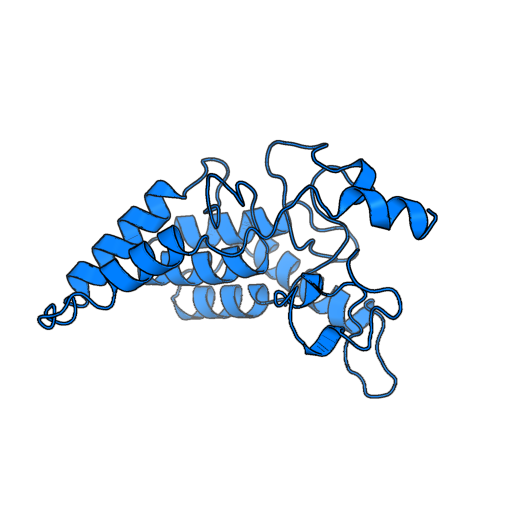GLY A O 1
ATOM 691 N N . GLU A 1 89 ? -10.796 4.524 13.478 1.00 97.25 89 GLU A N 1
ATOM 692 C CA . GLU A 1 89 ? -11.019 5.244 12.224 1.00 97.25 89 GLU A CA 1
ATOM 693 C C . GLU A 1 89 ? -11.256 4.263 11.066 1.00 97.25 89 GLU A C 1
ATOM 695 O O . GLU A 1 89 ? -10.572 4.284 10.040 1.00 97.25 89 GLU A O 1
ATOM 700 N N . GLY A 1 90 ? -12.243 3.372 11.219 1.00 97.00 90 GLY A N 1
ATOM 701 C CA . GLY A 1 90 ? -12.544 2.324 10.231 1.00 97.00 90 GLY A CA 1
ATOM 702 C C . GLY A 1 90 ? -12.816 2.867 8.822 1.00 97.00 90 GLY A C 1
ATOM 703 O O . GLY A 1 90 ? -12.409 2.259 7.835 1.00 97.00 90 GLY A O 1
ATOM 704 N N . GLY A 1 91 ? -13.414 4.059 8.714 1.00 97.00 91 GLY A N 1
ATOM 705 C CA . GLY A 1 91 ? -13.636 4.726 7.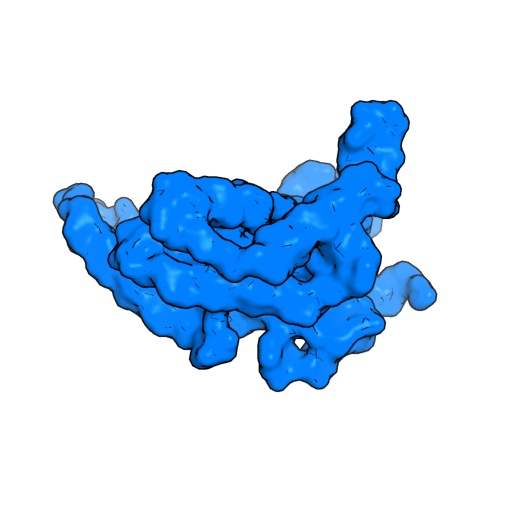429 1.00 97.00 91 GLY A CA 1
ATOM 706 C C . GLY A 1 91 ? -12.342 5.151 6.723 1.00 97.00 91 GLY A C 1
ATOM 707 O O . GLY A 1 91 ? -12.250 5.024 5.501 1.00 97.00 91 GLY A O 1
ATOM 708 N N . ARG A 1 92 ? -11.324 5.611 7.469 1.00 97.88 92 ARG A N 1
ATOM 709 C CA . ARG A 1 92 ? -9.994 5.908 6.905 1.00 97.88 92 ARG A CA 1
ATOM 710 C C . ARG A 1 92 ? -9.283 4.626 6.502 1.00 97.88 92 ARG A C 1
ATOM 712 O O . ARG A 1 92 ? -8.768 4.552 5.393 1.00 97.88 92 ARG A O 1
ATOM 719 N N . ALA A 1 93 ? -9.357 3.599 7.347 1.00 98.50 93 ALA A N 1
ATOM 720 C CA . ALA A 1 93 ? -8.781 2.290 7.068 1.00 98.50 93 ALA A CA 1
ATOM 721 C C . ALA A 1 93 ? -9.333 1.685 5.761 1.00 98.50 93 ALA A C 1
ATOM 723 O O . ALA A 1 93 ? -8.578 1.263 4.892 1.00 98.50 93 ALA A O 1
ATOM 724 N N . GLN A 1 94 ? -10.653 1.693 5.571 1.00 98.50 94 GLN A N 1
ATOM 725 C CA . GLN A 1 94 ? -11.273 1.184 4.343 1.00 98.50 94 GLN A CA 1
ATOM 726 C C . GLN A 1 94 ? -10.907 2.016 3.114 1.00 98.50 94 GLN A C 1
ATOM 728 O O . GLN A 1 94 ? -10.676 1.454 2.046 1.00 98.50 94 GLN A O 1
ATOM 733 N N . ARG A 1 95 ? -10.844 3.345 3.258 1.00 98.25 95 ARG A N 1
ATOM 734 C CA . ARG A 1 95 ? -10.477 4.244 2.161 1.00 98.25 95 ARG A CA 1
ATOM 735 C C . ARG A 1 95 ? -9.034 4.031 1.714 1.00 98.25 95 ARG A C 1
ATOM 737 O O . ARG A 1 95 ? -8.802 3.916 0.517 1.00 98.25 95 ARG A O 1
ATOM 744 N N . GLU A 1 96 ? -8.106 3.917 2.657 1.00 98.62 96 GLU A N 1
ATOM 745 C CA . GLU A 1 96 ? -6.697 3.668 2.356 1.00 98.62 96 GLU A CA 1
ATOM 746 C C . GLU A 1 96 ? -6.498 2.332 1.653 1.00 98.62 96 GLU A C 1
ATOM 748 O O . GLU A 1 96 ? -5.815 2.273 0.631 1.00 98.62 96 GLU A O 1
ATOM 753 N N . LEU A 1 97 ? -7.180 1.284 2.120 1.00 98.69 97 LEU A N 1
ATOM 754 C CA . LEU A 1 97 ? -7.149 -0.012 1.456 1.00 98.69 97 LEU A CA 1
ATOM 755 C C . LEU A 1 97 ? -7.764 0.031 0.049 1.00 98.69 97 LEU A 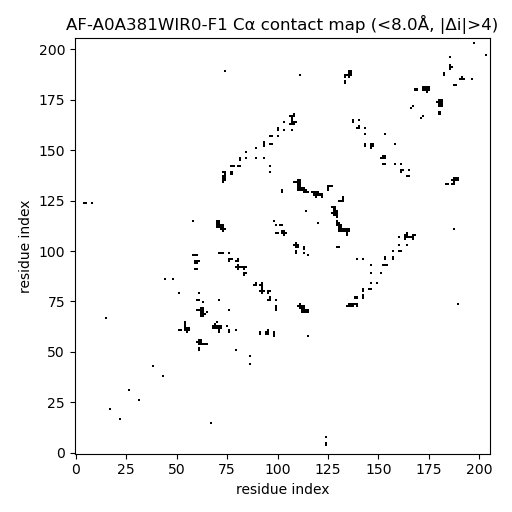C 1
ATOM 757 O O . LEU A 1 97 ? -7.229 -0.590 -0.861 1.00 98.69 97 LEU A O 1
ATOM 761 N N . ALA A 1 98 ? -8.869 0.752 -0.148 1.00 98.44 98 ALA A N 1
ATOM 762 C CA . ALA A 1 98 ? -9.480 0.900 -1.467 1.00 98.44 98 ALA A CA 1
ATOM 763 C C . ALA A 1 98 ? -8.551 1.641 -2.443 1.00 98.44 98 ALA A C 1
ATOM 765 O O . ALA A 1 98 ? -8.439 1.253 -3.607 1.00 98.44 98 ALA A O 1
ATOM 766 N N . GLU A 1 99 ? -7.860 2.678 -1.965 1.00 98.12 99 GLU A N 1
ATOM 767 C CA . GLU A 1 99 ? -6.968 3.490 -2.792 1.00 98.12 99 GLU A CA 1
ATOM 768 C C . GLU A 1 99 ? -5.747 2.691 -3.274 1.00 98.12 99 GLU A C 1
ATOM 770 O O . GLU A 1 99 ? -5.354 2.828 -4.431 1.00 98.12 99 GLU A O 1
ATOM 775 N N . VAL A 1 100 ? -5.240 1.746 -2.467 1.00 98.00 100 VAL A N 1
ATOM 776 C CA . VAL A 1 100 ? -4.155 0.824 -2.864 1.00 98.00 100 VAL A CA 1
ATOM 777 C C . VAL A 1 100 ? -4.461 0.084 -4.175 1.00 98.00 100 VAL A C 1
ATOM 779 O O . VAL A 1 100 ? -3.557 -0.173 -4.972 1.00 98.00 100 VAL A O 1
ATOM 782 N N . PHE A 1 101 ? -5.726 -0.269 -4.415 1.00 98.31 101 PHE A N 1
ATOM 783 C CA . PHE A 1 101 ? -6.130 -1.056 -5.583 1.00 98.31 101 PHE A CA 1
ATOM 784 C C . PHE A 1 101 ? -6.451 -0.217 -6.822 1.00 98.31 101 PHE A C 1
ATOM 786 O O . PHE A 1 101 ? -6.712 -0.783 -7.881 1.00 98.31 101 PHE A O 1
ATOM 793 N N . ARG A 1 102 ? -6.404 1.118 -6.748 1.00 96.81 102 ARG A N 1
ATOM 794 C CA . ARG A 1 102 ? -6.688 1.990 -7.902 1.00 96.81 102 ARG A CA 1
ATOM 795 C C . ARG A 1 102 ? -5.849 1.680 -9.145 1.00 96.81 102 ARG A C 1
ATOM 797 O O . ARG A 1 102 ? -6.449 1.581 -10.213 1.00 96.81 102 ARG A O 1
ATOM 804 N N . PRO A 1 103 ? -4.519 1.490 -9.047 1.00 96.69 103 PRO A N 1
ATOM 805 C CA . PRO A 1 103 ? -3.686 1.125 -10.194 1.00 96.69 103 PRO A CA 1
ATOM 806 C C . PRO A 1 103 ? -3.597 -0.399 -10.416 1.00 96.69 103 PRO A C 1
ATOM 808 O O . PRO A 1 103 ? -2.685 -0.873 -11.102 1.00 96.69 103 PRO A O 1
ATOM 811 N N . GLN A 1 104 ? -4.488 -1.203 -9.816 1.00 98.06 104 GLN A N 1
ATOM 812 C CA . GLN A 1 104 ? -4.489 -2.650 -10.026 1.00 98.06 104 GLN A CA 1
ATOM 813 C C . GLN A 1 104 ? -4.784 -2.971 -11.497 1.00 98.06 104 GLN A C 1
ATOM 815 O O . GLN A 1 104 ? -5.754 -2.499 -12.090 1.00 98.06 104 GLN A O 1
ATOM 820 N N . ALA A 1 105 ? -3.949 -3.816 -12.101 1.00 97.19 105 ALA A N 1
ATOM 821 C CA . ALA A 1 105 ? -4.142 -4.226 -13.485 1.00 97.19 105 ALA A CA 1
ATOM 822 C C . ALA A 1 105 ? -5.291 -5.248 -13.614 1.00 97.19 105 ALA A C 1
ATOM 824 O O . ALA A 1 105 ? -5.520 -6.023 -12.685 1.00 97.19 105 ALA A O 1
ATOM 825 N N . PRO A 1 106 ? -5.925 -5.385 -14.797 1.00 97.19 106 PRO A N 1
ATOM 826 C CA . PRO A 1 106 ? -6.947 -6.413 -15.040 1.00 97.19 106 PRO A CA 1
ATOM 827 C C . PRO A 1 106 ? -6.483 -7.857 -14.790 1.00 97.19 106 PRO A C 1
ATOM 829 O O . PRO A 1 106 ? -7.302 -8.746 -14.590 1.00 97.19 106 PRO A O 1
ATOM 832 N N . SER A 1 107 ? -5.169 -8.106 -14.801 1.00 97.19 107 SER A N 1
ATOM 833 C CA . SER A 1 107 ? -4.581 -9.399 -14.438 1.00 97.19 107 SER A CA 1
ATOM 834 C C . SER A 1 107 ? -4.628 -9.701 -12.936 1.00 97.19 107 SER A C 1
ATOM 836 O O . SER A 1 107 ? -4.282 -10.812 -12.545 1.00 97.19 107 SER A O 1
ATOM 838 N N . GLY A 1 108 ? -4.986 -8.728 -12.099 1.00 98.25 108 GLY A N 1
ATOM 839 C CA . GLY A 1 108 ? -4.878 -8.776 -10.645 1.00 98.25 108 GLY A CA 1
ATOM 840 C C . GLY A 1 108 ? -3.561 -8.215 -10.102 1.00 98.25 108 GLY A C 1
ATOM 841 O O . GLY A 1 108 ? -3.456 -8.028 -8.898 1.00 98.25 108 GLY A O 1
ATOM 842 N N . PHE A 1 109 ? -2.564 -7.898 -10.940 1.00 98.12 109 PHE A N 1
ATOM 843 C CA . PHE A 1 109 ? -1.295 -7.320 -10.473 1.00 98.12 109 PHE A CA 1
ATOM 844 C C . PHE A 1 109 ? -1.523 -6.013 -9.695 1.00 98.12 109 PHE A C 1
ATOM 846 O O . PHE A 1 109 ? -2.077 -5.063 -10.249 1.00 98.12 109 PHE A O 1
ATOM 853 N N . VAL A 1 110 ? -1.047 -5.965 -8.448 1.00 98.50 110 VAL A N 1
ATOM 854 C CA . VAL A 1 110 ? -1.073 -4.774 -7.590 1.00 98.50 110 VAL A CA 1
ATOM 855 C C . VAL A 1 110 ? 0.341 -4.183 -7.540 1.00 98.50 110 VAL A C 1
ATOM 857 O O . VAL A 1 110 ? 1.272 -4.891 -7.147 1.00 98.50 110 VAL A O 1
ATOM 860 N N . PRO A 1 111 ? 0.545 -2.927 -7.960 1.00 97.88 111 PRO A N 1
ATOM 861 C CA . PRO A 1 111 ? 1.857 -2.297 -7.896 1.00 97.88 111 PRO A CA 1
ATOM 862 C C . PRO A 1 111 ? 2.248 -1.982 -6.452 1.00 97.88 111 PRO A C 1
ATOM 864 O O . PRO A 1 111 ? 1.395 -1.754 -5.598 1.00 97.88 111 PRO A O 1
ATOM 867 N N . HIS A 1 112 ? 3.549 -1.925 -6.175 1.00 97.44 112 HIS A N 1
ATOM 868 C CA . HIS A 1 112 ? 4.024 -1.528 -4.851 1.00 97.44 112 HIS A CA 1
ATOM 869 C C . HIS A 1 112 ? 3.849 -0.033 -4.559 1.00 97.44 112 HIS A C 1
ATOM 871 O O . HIS A 1 112 ? 3.878 0.349 -3.397 1.00 97.44 112 HIS A O 1
ATOM 877 N N . MET A 1 113 ? 3.679 0.799 -5.590 1.00 97.06 113 MET A N 1
ATOM 878 C CA . MET A 1 113 ? 3.396 2.228 -5.462 1.00 97.06 113 MET A CA 1
ATOM 879 C C . MET A 1 113 ? 2.170 2.605 -6.290 1.00 97.06 113 MET A C 1
ATOM 881 O O . MET A 1 113 ? 2.059 2.197 -7.450 1.00 97.06 113 MET A O 1
ATOM 885 N N . ASN A 1 114 ? 1.317 3.449 -5.715 1.00 96.69 114 ASN A N 1
ATOM 886 C CA . ASN A 1 114 ? 0.259 4.190 -6.393 1.00 96.69 114 ASN A CA 1
ATOM 887 C C . ASN A 1 114 ? 0.608 5.689 -6.363 1.00 96.69 114 ASN A C 1
ATOM 889 O O . ASN A 1 114 ? 0.852 6.254 -5.296 1.00 96.69 114 ASN A O 1
ATOM 893 N N . TYR A 1 115 ? 0.632 6.339 -7.531 1.00 93.31 115 TYR A N 1
ATOM 894 C CA . TYR A 1 115 ? 1.011 7.751 -7.665 1.00 93.31 115 TYR A CA 1
ATOM 895 C C . TYR A 1 115 ? -0.134 8.742 -7.390 1.00 93.31 115 TYR A C 1
ATOM 897 O O . TYR A 1 115 ? 0.155 9.936 -7.295 1.00 93.31 115 TYR A O 1
ATOM 905 N N . VAL A 1 116 ? -1.384 8.259 -7.254 1.00 82.62 116 VAL A N 1
ATOM 906 C CA . VAL A 1 116 ? -2.637 8.891 -6.758 1.00 82.62 116 VAL A CA 1
ATOM 907 C C . VAL A 1 116 ? -3.081 10.225 -7.414 1.00 82.62 116 VAL A C 1
ATOM 909 O O . VAL A 1 116 ? -4.266 10.414 -7.674 1.00 82.62 116 VAL A O 1
ATOM 912 N N . GLN A 1 117 ? -2.175 11.143 -7.765 1.00 75.25 117 GLN A N 1
ATOM 913 C CA . GLN A 1 117 ? -2.443 12.422 -8.453 1.00 75.25 117 GLN A CA 1
ATOM 914 C C . GLN A 1 117 ? -1.314 12.927 -9.348 1.00 75.25 117 GLN A C 1
ATOM 916 O O . GLN A 1 117 ? -1.470 13.951 -10.016 1.00 75.25 117 GLN A O 1
ATOM 921 N N . ALA A 1 118 ? -0.191 12.218 -9.404 1.00 76.88 118 ALA A N 1
ATOM 922 C CA . ALA A 1 118 ? 0.895 12.530 -10.321 1.00 76.88 118 ALA A CA 1
ATOM 923 C C . ALA A 1 118 ? 0.983 11.475 -11.437 1.00 76.88 118 ALA A C 1
ATOM 925 O O . ALA A 1 118 ? 2.022 10.825 -11.564 1.00 76.88 118 ALA A O 1
ATOM 926 N N . PRO A 1 119 ? -0.084 11.266 -12.244 1.00 73.88 119 PRO A N 1
ATOM 927 C CA . PRO A 1 119 ? -0.056 10.266 -13.294 1.00 73.88 119 PRO A CA 1
ATOM 928 C C . PRO A 1 119 ? 0.990 10.674 -14.339 1.00 73.88 119 PRO A C 1
ATOM 930 O O . PRO A 1 119 ? 0.780 11.611 -15.117 1.00 73.88 119 PRO A O 1
ATOM 933 N N . GLY A 1 120 ? 2.112 9.962 -14.362 1.00 77.31 120 GLY A N 1
ATOM 934 C CA . GLY A 1 120 ? 3.268 10.249 -15.214 1.00 77.31 120 GLY A CA 1
ATOM 935 C C . GLY A 1 120 ? 4.588 10.354 -14.450 1.00 77.31 120 GLY A C 1
ATOM 936 O O . GLY A 1 120 ? 5.652 10.319 -15.066 1.00 77.31 120 GLY A O 1
ATOM 937 N N . ALA A 1 121 ? 4.545 10.468 -13.117 1.00 86.06 121 ALA A N 1
ATOM 938 C CA . ALA A 1 121 ? 5.751 10.422 -12.299 1.00 86.06 121 ALA A CA 1
ATOM 939 C C . ALA A 1 121 ? 6.462 9.077 -12.502 1.00 86.06 121 ALA A C 1
ATOM 941 O O . ALA A 1 121 ? 5.879 8.018 -12.278 1.00 86.06 121 ALA A O 1
ATOM 942 N N . HIS A 1 122 ? 7.717 9.131 -12.950 1.00 87.94 122 HIS A N 1
ATOM 943 C CA . HIS A 1 122 ? 8.524 7.951 -13.276 1.00 87.94 122 HIS A CA 1
ATOM 944 C C . HIS A 1 122 ? 7.870 7.001 -14.300 1.00 87.94 122 HIS A C 1
ATOM 946 O O . HIS A 1 122 ? 8.155 5.805 -14.305 1.00 87.94 122 HIS A O 1
ATOM 952 N N . GLU A 1 123 ? 7.018 7.512 -15.197 1.00 91.12 123 GLU A N 1
ATOM 953 C CA . GLU A 1 123 ? 6.396 6.686 -16.242 1.00 91.12 123 GLU A CA 1
ATOM 954 C C . GLU A 1 123 ? 7.443 6.042 -17.161 1.00 91.12 123 GLU A C 1
ATOM 956 O O . GLU A 1 123 ? 7.286 4.879 -17.522 1.00 91.12 123 GLU A O 1
ATOM 961 N N . ASP A 1 124 ? 8.549 6.732 -17.454 1.00 92.31 124 ASP A N 1
ATOM 962 C CA . ASP A 1 124 ? 9.666 6.171 -18.230 1.00 92.31 124 ASP A CA 1
ATOM 963 C C . ASP A 1 124 ? 10.341 4.983 -17.519 1.00 92.31 124 ASP A C 1
ATOM 965 O O . ASP A 1 124 ? 10.770 4.031 -18.171 1.00 92.31 124 ASP A O 1
ATOM 969 N N . LEU A 1 125 ? 10.402 5.010 -16.181 1.00 90.38 125 LEU A N 1
ATOM 970 C CA . LEU A 1 125 ? 10.959 3.924 -15.368 1.00 90.38 125 LEU A CA 1
ATOM 971 C C . LEU A 1 125 ? 10.008 2.723 -15.333 1.00 90.38 125 LEU A C 1
ATOM 973 O O . LEU A 1 125 ? 10.433 1.579 -15.505 1.00 90.38 125 LEU A O 1
ATOM 977 N N . TRP A 1 126 ? 8.720 2.972 -15.099 1.00 93.12 126 TRP A N 1
ATOM 978 C CA . TRP A 1 126 ? 7.745 1.906 -14.868 1.00 93.12 126 TRP A CA 1
ATOM 979 C C . TRP A 1 126 ? 7.061 1.403 -16.139 1.00 93.12 126 TRP A C 1
ATOM 981 O O . TRP A 1 126 ? 6.475 0.321 -16.137 1.00 93.12 126 TRP A O 1
ATOM 991 N N . GLY A 1 127 ? 7.091 2.168 -17.228 1.00 92.75 127 GLY A N 1
ATOM 992 C CA . GLY A 1 127 ? 6.292 1.899 -18.424 1.00 92.75 127 GLY A CA 1
ATOM 993 C C . GLY A 1 127 ? 4.781 1.946 -18.163 1.00 92.75 127 GLY A C 1
ATOM 994 O O . GLY A 1 127 ? 4.007 1.320 -18.889 1.00 92.75 127 GLY A O 1
ATOM 995 N N . ARG A 1 128 ? 4.361 2.624 -17.089 1.00 91.88 128 ARG A N 1
ATOM 996 C CA . ARG A 1 128 ? 2.965 2.844 -16.691 1.00 91.88 128 ARG A CA 1
ATOM 997 C C . ARG A 1 128 ? 2.852 4.113 -15.860 1.00 91.88 128 ARG A C 1
ATOM 999 O O . ARG A 1 128 ? 3.810 4.549 -15.231 1.00 91.88 128 ARG A O 1
ATOM 1006 N N . ARG A 1 129 ? 1.664 4.709 -15.917 1.00 91.06 129 ARG A N 1
ATOM 1007 C CA . ARG A 1 129 ? 1.436 6.104 -15.550 1.00 91.06 129 ARG A CA 1
ATOM 1008 C C . ARG A 1 129 ? 0.989 6.306 -14.101 1.00 91.06 129 ARG A C 1
ATOM 1010 O O . ARG A 1 129 ? 1.302 7.328 -13.505 1.00 91.06 129 ARG A O 1
ATOM 1017 N N . ASP A 1 130 ? 0.211 5.379 -13.564 1.00 91.19 130 ASP A N 1
ATOM 1018 C CA . ASP A 1 130 ? -0.545 5.496 -12.310 1.00 91.19 130 ASP A CA 1
ATOM 1019 C C . ASP A 1 130 ? 0.050 4.691 -11.146 1.00 91.19 130 ASP A C 1
ATOM 1021 O O . ASP A 1 130 ? -0.262 4.951 -9.985 1.00 91.19 130 ASP A O 1
ATOM 1025 N N . GLY A 1 131 ? 0.961 3.767 -11.433 1.00 94.50 131 GLY A N 1
ATOM 1026 C CA . GLY A 1 131 ? 1.675 2.997 -10.428 1.00 94.50 131 GLY A CA 1
ATOM 1027 C C . GLY A 1 131 ? 2.948 2.373 -10.977 1.00 94.50 131 GLY A C 1
ATOM 1028 O O . GLY A 1 131 ? 3.242 2.435 -12.172 1.00 94.50 131 GLY A O 1
ATOM 1029 N N . SER A 1 132 ? 3.709 1.750 -10.090 1.00 96.44 132 SER A N 1
ATOM 1030 C CA . SER A 1 132 ? 4.947 1.064 -10.451 1.00 96.44 132 SER A CA 1
ATOM 1031 C C . SER A 1 132 ? 4.714 -0.265 -11.186 1.00 96.44 132 SER A C 1
ATOM 1033 O O . SER A 1 132 ? 3.602 -0.787 -11.277 1.00 96.44 132 SER A O 1
ATOM 1035 N N . SER A 1 133 ? 5.768 -0.858 -11.751 1.00 95.88 133 SER A N 1
ATOM 1036 C CA . SER A 1 133 ? 5.676 -2.128 -12.497 1.00 95.88 133 SER A CA 1
ATOM 1037 C C . SER A 1 133 ? 6.175 -3.355 -11.738 1.00 95.88 133 SER A C 1
ATOM 1039 O O . SER A 1 133 ? 6.287 -4.431 -12.323 1.00 95.88 133 SER A O 1
ATOM 1041 N N . ILE A 1 134 ? 6.445 -3.209 -10.442 1.00 96.38 134 ILE A N 1
ATOM 1042 C CA . ILE A 1 134 ? 6.817 -4.299 -9.531 1.00 96.38 134 ILE A CA 1
ATOM 1043 C C . ILE A 1 134 ? 5.880 -4.295 -8.311 1.00 96.38 134 ILE A C 1
ATOM 1045 O O . ILE A 1 134 ? 5.310 -3.250 -7.990 1.00 96.38 134 ILE A O 1
ATOM 1049 N N . THR A 1 135 ? 5.692 -5.446 -7.663 1.00 97.31 135 THR A N 1
ATOM 1050 C CA . THR A 1 135 ? 4.772 -5.610 -6.512 1.00 97.31 135 THR A CA 1
ATOM 1051 C C . THR A 1 135 ? 5.511 -5.470 -5.180 1.00 97.31 135 THR A C 1
ATOM 1053 O O . THR A 1 135 ? 6.718 -5.297 -5.163 1.00 97.31 135 THR A O 1
ATOM 1056 N N . GLN A 1 136 ? 4.803 -5.566 -4.061 1.00 96.38 136 GLN A N 1
ATOM 1057 C CA . GLN A 1 136 ? 5.362 -5.759 -2.718 1.00 96.38 136 GLN A CA 1
ATOM 1058 C C . GLN A 1 136 ? 4.663 -6.942 -2.020 1.00 96.38 136 GLN A C 1
ATOM 1060 O O . GLN A 1 136 ? 3.746 -7.531 -2.613 1.00 96.38 136 GLN A O 1
ATOM 1065 N N . PRO A 1 137 ? 5.072 -7.337 -0.797 1.00 96.44 137 PRO A N 1
ATOM 1066 C CA . PRO A 1 137 ? 4.406 -8.402 -0.055 1.00 96.44 137 PRO A CA 1
ATOM 1067 C C . PRO A 1 137 ? 2.895 -8.142 0.100 1.00 96.44 137 PRO A C 1
ATOM 1069 O O . PRO A 1 137 ? 2.498 -7.040 0.483 1.00 96.44 137 PRO A O 1
ATOM 1072 N N . PRO A 1 138 ? 2.030 -9.138 -0.178 1.00 96.31 138 PRO A N 1
ATOM 1073 C CA . PRO A 1 138 ? 0.585 -8.945 -0.314 1.00 96.31 138 PRO A CA 1
ATOM 1074 C C . PRO A 1 138 ? -0.145 -8.887 1.035 1.00 96.31 138 PRO A C 1
ATOM 1076 O O . PRO A 1 138 ? -1.034 -9.690 1.327 1.00 96.31 138 PRO A O 1
ATOM 1079 N N . MET A 1 139 ? 0.224 -7.930 1.886 1.00 97.88 139 MET A N 1
ATOM 1080 C CA . MET A 1 139 ? -0.367 -7.774 3.219 1.00 97.88 139 MET A CA 1
ATOM 1081 C C . MET A 1 139 ? -1.834 -7.330 3.192 1.00 97.88 139 MET A C 1
ATOM 1083 O O . MET A 1 139 ? -2.516 -7.430 4.211 1.00 97.88 139 MET A O 1
ATOM 1087 N N . TYR A 1 140 ? -2.360 -6.925 2.035 1.00 98.38 140 TYR A N 1
ATOM 1088 C CA . TYR A 1 140 ? -3.754 -6.511 1.879 1.00 98.38 140 TYR A CA 1
ATOM 1089 C C . TYR A 1 140 ? -4.744 -7.635 2.207 1.00 98.38 140 TYR A C 1
ATOM 1091 O O . TYR A 1 140 ? -5.802 -7.361 2.760 1.00 98.38 140 TYR A O 1
ATOM 1099 N N . GLY A 1 141 ? -4.396 -8.908 1.973 1.00 97.31 141 GLY A N 1
ATOM 1100 C CA . GLY A 1 141 ? -5.238 -10.032 2.403 1.00 97.31 141 GLY A CA 1
ATOM 1101 C C . GLY A 1 141 ? -5.364 -10.118 3.930 1.00 97.31 141 GLY A C 1
ATOM 1102 O O . GLY A 1 141 ? -6.438 -10.406 4.460 1.00 97.31 141 GLY A O 1
ATOM 1103 N N . HIS A 1 142 ? -4.281 -9.809 4.650 1.00 98.19 142 HIS A N 1
ATOM 1104 C CA . HIS A 1 142 ? -4.302 -9.715 6.108 1.00 98.19 142 HIS A CA 1
ATOM 1105 C C . HIS A 1 142 ? -5.083 -8.481 6.577 1.00 98.19 142 HIS A C 1
ATOM 1107 O O . HIS A 1 142 ? -5.927 -8.609 7.459 1.00 98.19 142 HIS A O 1
ATOM 1113 N N . ALA A 1 143 ? -4.875 -7.324 5.942 1.00 98.56 143 ALA A N 1
ATOM 1114 C CA . ALA A 1 143 ? -5.608 -6.097 6.250 1.00 98.56 143 ALA A CA 1
ATOM 1115 C C . ALA A 1 143 ? -7.131 -6.275 6.096 1.00 98.56 143 ALA A C 1
ATOM 1117 O O . ALA A 1 143 ? -7.880 -5.935 7.010 1.00 98.56 143 ALA A O 1
ATOM 1118 N N . VAL A 1 144 ? -7.591 -6.900 5.001 1.00 98.69 144 VAL A N 1
ATOM 1119 C CA . VAL A 1 144 ? -9.007 -7.275 4.812 1.00 98.69 144 VAL A CA 1
ATOM 1120 C C . VAL A 1 144 ? -9.495 -8.151 5.969 1.00 98.69 144 VAL A C 1
ATOM 1122 O O . VAL A 1 144 ? -10.533 -7.864 6.564 1.00 98.69 144 VAL A O 1
ATOM 1125 N N . ALA A 1 145 ? -8.750 -9.205 6.319 1.00 98.31 145 ALA A N 1
ATOM 1126 C CA . ALA A 1 145 ? -9.153 -10.128 7.378 1.00 98.31 145 ALA A CA 1
ATOM 1127 C C . ALA A 1 145 ? -9.278 -9.439 8.750 1.00 98.31 145 ALA A C 1
ATOM 1129 O O . ALA A 1 145 ? -10.220 -9.725 9.488 1.00 98.31 145 ALA A O 1
ATOM 1130 N N . GLU A 1 146 ? -8.368 -8.524 9.088 1.00 98.50 146 GLU A N 1
ATOM 1131 C CA . GLU A 1 146 ? -8.420 -7.760 10.342 1.00 98.50 146 GLU A CA 1
ATOM 1132 C C . GLU A 1 146 ? -9.577 -6.753 10.374 1.00 98.50 146 GLU A C 1
ATOM 1134 O O . GLU A 1 146 ? -10.249 -6.621 11.398 1.00 98.50 146 GLU A O 1
ATOM 1139 N N . LEU A 1 147 ? -9.874 -6.090 9.254 1.00 98.50 147 LEU A N 1
ATOM 1140 C CA . LEU A 1 147 ? -11.041 -5.211 9.139 1.00 98.50 147 LEU A CA 1
ATOM 1141 C C . LEU A 1 147 ? -12.358 -5.978 9.328 1.00 98.50 147 LEU A C 1
ATOM 1143 O O . LEU A 1 147 ? -13.237 -5.533 10.071 1.00 98.50 147 LEU A O 1
ATOM 1147 N N . VAL A 1 148 ? -12.478 -7.161 8.716 1.00 98.12 148 VAL A N 1
ATOM 1148 C CA . VAL A 1 148 ? -13.638 -8.050 8.886 1.00 98.12 148 VAL A CA 1
ATOM 1149 C C . VAL A 1 148 ? -13.769 -8.504 10.343 1.00 98.12 148 VAL A C 1
ATOM 1151 O O . VAL A 1 148 ? -14.855 -8.412 10.914 1.00 98.12 148 VAL A O 1
ATOM 1154 N N . ARG A 1 149 ? -12.673 -8.950 10.977 1.00 97.81 149 ARG A N 1
ATOM 1155 C CA . ARG A 1 149 ? -12.666 -9.371 12.394 1.00 97.81 149 ARG A CA 1
ATOM 1156 C C . ARG A 1 149 ? -13.091 -8.256 13.343 1.00 97.81 149 ARG A C 1
ATOM 1158 O O . ARG A 1 149 ? -13.757 -8.533 14.336 1.00 97.81 149 ARG A O 1
ATOM 1165 N N . ALA A 1 150 ? -12.733 -7.015 13.031 1.00 96.56 150 ALA A N 1
ATOM 1166 C CA . ALA A 1 150 ? -13.104 -5.841 13.810 1.00 96.56 150 ALA A CA 1
ATOM 1167 C C . ALA A 1 150 ? -14.550 -5.365 13.578 1.00 96.56 150 ALA A C 1
ATOM 1169 O O . ALA A 1 150 ? -14.974 -4.393 14.198 1.00 96.56 150 ALA A O 1
ATOM 1170 N N . GLY A 1 151 ? -15.312 -6.016 12.691 1.00 96.31 151 GLY A N 1
ATOM 1171 C CA . GLY A 1 151 ? -16.677 -5.606 12.357 1.00 96.31 151 GLY A CA 1
ATOM 1172 C C . GLY A 1 151 ? -16.757 -4.368 11.455 1.00 96.31 151 GLY A C 1
ATOM 1173 O O . GLY A 1 151 ? -17.819 -3.760 11.362 1.00 96.31 151 GLY A O 1
ATOM 1174 N N . SER A 1 152 ? -15.661 -4.008 10.777 1.00 95.81 152 SER A N 1
ATOM 1175 C CA . SER A 1 152 ? -15.589 -2.908 9.805 1.00 95.81 152 SER A CA 1
ATOM 1176 C C . SER A 1 152 ? -15.132 -3.433 8.435 1.00 95.81 152 SER A C 1
ATOM 1178 O O . SER A 1 152 ? -14.117 -2.960 7.914 1.00 95.81 152 SER A O 1
ATOM 1180 N N . PRO A 1 153 ? -15.829 -4.422 7.839 1.00 96.94 153 PRO A N 1
ATOM 1181 C CA . PRO A 1 153 ? -15.401 -5.045 6.587 1.00 96.94 153 PRO A CA 1
ATOM 1182 C C . PRO A 1 153 ? -15.292 -4.000 5.468 1.00 96.94 153 PRO A C 1
ATOM 1184 O O . PRO A 1 153 ? -16.149 -3.116 5.393 1.00 96.94 153 PRO A O 1
ATOM 1187 N N . PRO A 1 154 ? -14.258 -4.060 4.612 1.00 97.81 154 PRO A N 1
ATOM 1188 C CA . PRO A 1 154 ? -14.201 -3.199 3.440 1.00 97.81 154 PRO A CA 1
ATOM 1189 C C . PRO A 1 154 ? -15.331 -3.555 2.453 1.00 97.81 154 PRO A C 1
ATOM 1191 O O . PRO A 1 154 ? -15.918 -4.633 2.573 1.00 97.81 154 PRO A O 1
ATOM 1194 N N . PRO A 1 155 ? -15.638 -2.673 1.486 1.00 97.94 155 PRO A N 1
ATOM 1195 C CA . PRO A 1 155 ? -16.596 -2.973 0.424 1.00 97.94 155 PRO A CA 1
ATOM 1196 C C . PRO A 1 155 ? -16.241 -4.251 -0.351 1.00 97.94 155 PRO A C 1
ATOM 1198 O O . PRO A 1 155 ? -15.057 -4.571 -0.498 1.00 97.94 155 PRO A O 1
ATOM 1201 N N . ASP A 1 156 ? -17.248 -4.953 -0.876 1.00 98.44 156 ASP A N 1
ATOM 1202 C CA . ASP A 1 156 ? -17.064 -6.228 -1.585 1.00 98.44 156 ASP A CA 1
ATOM 1203 C C . ASP A 1 156 ? -16.090 -6.084 -2.766 1.00 98.44 156 ASP A C 1
ATOM 1205 O O . ASP A 1 156 ? -15.222 -6.931 -2.952 1.00 98.44 156 ASP A O 1
ATOM 1209 N N . GLU A 1 157 ? -16.127 -4.963 -3.492 1.00 98.50 157 GLU A N 1
ATOM 1210 C CA . GLU A 1 157 ? -15.206 -4.700 -4.601 1.00 98.50 157 GLU A CA 1
ATOM 1211 C C . GLU A 1 157 ? -13.732 -4.615 -4.168 1.00 98.50 157 GLU A C 1
ATOM 1213 O O . GLU A 1 157 ? -12.835 -4.976 -4.931 1.00 98.50 157 GLU A O 1
ATOM 1218 N N . VAL A 1 158 ? -13.463 -4.179 -2.933 1.00 98.69 158 VAL A N 1
ATOM 1219 C CA . VAL A 1 158 ? -12.108 -4.137 -2.362 1.00 98.69 158 VAL A CA 1
ATOM 1220 C C . VAL A 1 158 ? -11.669 -5.539 -1.944 1.00 98.69 158 VAL A C 1
ATOM 1222 O O . VAL A 1 158 ? -10.499 -5.896 -2.097 1.00 98.69 158 VAL A O 1
ATOM 1225 N N . VAL A 1 159 ? -12.598 -6.358 -1.443 1.00 98.75 159 VAL A N 1
ATOM 1226 C CA . VAL A 1 159 ? -12.334 -7.774 -1.153 1.00 98.75 159 VAL A CA 1
ATOM 1227 C C . VAL A 1 159 ? -12.028 -8.529 -2.447 1.00 98.75 159 VAL A C 1
ATOM 1229 O O . VAL A 1 159 ? -11.037 -9.257 -2.502 1.00 98.75 159 VAL A O 1
ATOM 1232 N N . ASP A 1 160 ? -12.808 -8.309 -3.502 1.00 98.75 160 ASP A N 1
ATOM 1233 C CA . ASP A 1 160 ? -12.597 -8.914 -4.818 1.00 98.75 160 ASP A CA 1
ATOM 1234 C C . ASP A 1 160 ? -11.251 -8.492 -5.425 1.00 98.75 160 ASP A C 1
ATOM 1236 O O . ASP A 1 160 ? -10.500 -9.338 -5.920 1.00 98.75 160 ASP A O 1
ATOM 1240 N N . ALA A 1 161 ? -10.890 -7.209 -5.316 1.00 98.81 161 ALA A N 1
ATOM 1241 C CA . ALA A 1 161 ? -9.583 -6.693 -5.722 1.00 98.81 161 ALA A CA 1
ATOM 1242 C C . ALA A 1 161 ? -8.431 -7.370 -4.956 1.00 98.81 161 ALA A C 1
ATOM 1244 O O . ALA A 1 161 ? -7.447 -7.814 -5.559 1.00 98.81 161 ALA A O 1
ATOM 1245 N N . ALA A 1 162 ? -8.569 -7.537 -3.637 1.00 98.69 162 ALA A N 1
ATOM 1246 C CA . ALA A 1 162 ? -7.603 -8.259 -2.813 1.00 98.69 162 ALA A CA 1
ATOM 1247 C C . ALA A 1 162 ? -7.478 -9.735 -3.229 1.00 98.69 162 ALA A C 1
ATOM 1249 O O . ALA A 1 162 ? -6.366 -10.253 -3.360 1.00 98.69 162 ALA A O 1
ATOM 1250 N N . VAL A 1 163 ? -8.596 -10.416 -3.488 1.00 98.69 163 VAL A N 1
ATOM 1251 C CA . VAL A 1 163 ? -8.601 -11.805 -3.969 1.00 98.69 163 VAL A CA 1
ATOM 1252 C C . VAL A 1 163 ? -7.909 -11.909 -5.327 1.00 98.69 163 VAL A C 1
ATOM 1254 O O . VAL A 1 163 ? -7.038 -12.763 -5.492 1.00 98.69 163 VAL A O 1
ATOM 1257 N N . ALA A 1 164 ? -8.212 -11.012 -6.268 1.00 98.75 164 ALA A N 1
ATOM 1258 C CA . ALA A 1 164 ? -7.546 -10.954 -7.567 1.00 98.75 164 ALA A CA 1
ATOM 1259 C C . ALA A 1 164 ? -6.036 -10.691 -7.430 1.00 98.75 164 ALA A C 1
ATOM 1261 O O . ALA A 1 164 ? -5.236 -11.303 -8.137 1.00 98.75 164 ALA A O 1
ATOM 1262 N N . GLY A 1 165 ? -5.636 -9.848 -6.474 1.00 98.38 165 GLY A N 1
ATOM 1263 C CA . GLY A 1 165 ? -4.238 -9.588 -6.138 1.00 9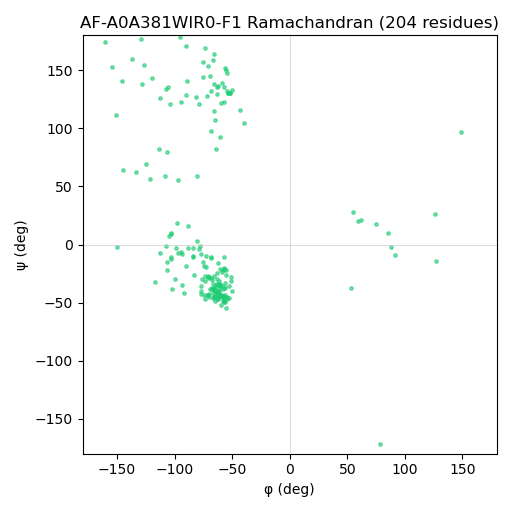8.38 165 GLY A CA 1
ATOM 1264 C C . GLY A 1 165 ? -3.493 -10.836 -5.686 1.00 98.38 165 GLY A C 1
ATOM 1265 O O . GLY A 1 165 ? -2.428 -11.166 -6.210 1.00 98.38 165 GLY A O 1
ATOM 1266 N N . VAL A 1 166 ? -4.041 -11.555 -4.703 1.00 97.62 166 VAL A N 1
ATOM 1267 C CA . VAL A 1 166 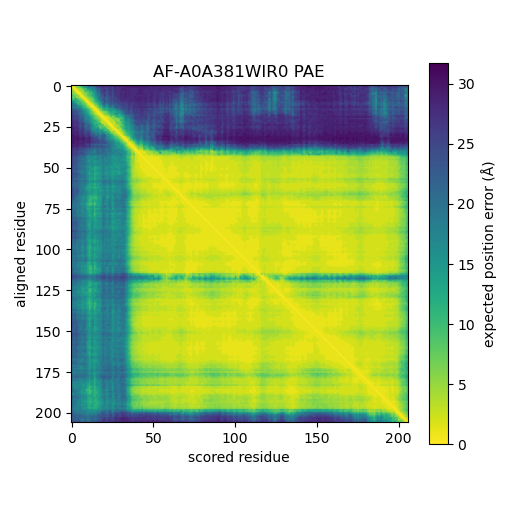? -3.454 -12.831 -4.258 1.00 97.62 166 VAL A CA 1
ATOM 1268 C C . VAL A 1 166 ? -3.469 -13.857 -5.398 1.00 97.62 166 VAL A C 1
ATOM 1270 O O . VAL A 1 166 ? -2.473 -14.550 -5.605 1.00 97.62 166 VAL A O 1
ATOM 1273 N N . GLY A 1 167 ? -4.555 -13.917 -6.173 1.00 97.44 167 GLY A N 1
ATOM 1274 C CA . GLY A 1 167 ? -4.693 -14.788 -7.341 1.00 97.44 167 GLY A CA 1
ATOM 1275 C C . GLY A 1 167 ? -3.605 -14.544 -8.386 1.00 97.44 167 GLY A C 1
ATOM 1276 O O . GLY A 1 167 ? -2.962 -15.490 -8.829 1.00 97.44 167 GLY A O 1
ATOM 1277 N N . PHE A 1 168 ? -3.287 -13.286 -8.704 1.00 97.69 168 PHE A N 1
ATOM 1278 C CA . PHE A 1 168 ? -2.171 -12.949 -9.593 1.00 97.69 168 PHE A CA 1
ATOM 1279 C C . PHE A 1 168 ? -0.845 -13.556 -9.106 1.00 97.69 168 PHE A C 1
ATOM 1281 O O . PHE A 1 168 ? -0.098 -14.143 -9.895 1.00 97.69 168 PHE A O 1
ATOM 1288 N N . LEU A 1 169 ? -0.553 -13.457 -7.806 1.00 95.88 169 LEU A N 1
ATOM 1289 C CA . LEU A 1 169 ? 0.670 -14.021 -7.236 1.00 95.88 169 LEU A CA 1
ATOM 1290 C C . LEU A 1 169 ? 0.692 -15.551 -7.303 1.00 95.88 169 LEU A C 1
ATOM 1292 O O . LEU A 1 169 ? 1.738 -16.135 -7.563 1.00 95.88 169 LEU A O 1
ATOM 1296 N N . ILE A 1 170 ? -0.439 -16.216 -7.093 1.00 93.56 170 ILE A N 1
ATOM 1297 C CA . ILE A 1 170 ? -0.502 -17.682 -7.111 1.00 93.56 170 ILE A CA 1
ATOM 1298 C C . ILE A 1 170 ? -0.487 -18.225 -8.544 1.00 93.56 170 ILE A C 1
ATOM 1300 O O . ILE A 1 170 ? 0.204 -19.209 -8.819 1.00 93.56 170 ILE A O 1
ATOM 1304 N N . ASP A 1 171 ? -1.228 -17.598 -9.452 1.00 93.69 171 ASP A N 1
ATOM 1305 C CA . ASP A 1 171 ? -1.551 -18.180 -10.754 1.00 93.69 171 ASP A CA 1
ATOM 1306 C C . ASP A 1 171 ? -0.672 -17.649 -11.886 1.00 93.69 171 ASP A C 1
ATOM 1308 O O . ASP A 1 171 ? -0.403 -18.378 -12.842 1.00 93.69 171 ASP A O 1
ATOM 1312 N N . GLN A 1 172 ? -0.195 -16.405 -11.785 1.00 94.12 172 GLN A N 1
ATOM 1313 C CA . GLN A 1 172 ? 0.499 -15.725 -12.884 1.00 94.12 172 GLN A CA 1
ATOM 1314 C C . GLN A 1 172 ? 1.955 -15.383 -12.576 1.00 94.12 172 GLN A C 1
ATOM 1316 O O . GLN A 1 172 ? 2.792 -15.388 -13.482 1.00 94.12 172 GLN A O 1
ATOM 1321 N N . ARG A 1 173 ? 2.298 -15.094 -11.316 1.00 94.69 173 ARG A N 1
ATOM 1322 C CA . ARG A 1 173 ? 3.683 -14.799 -10.941 1.00 94.69 173 ARG A CA 1
ATOM 1323 C C . ARG A 1 173 ? 4.577 -16.014 -11.187 1.00 94.69 173 ARG A C 1
ATOM 1325 O O . ARG A 1 173 ? 4.249 -17.140 -10.815 1.00 94.69 173 ARG A O 1
ATOM 1332 N N . ALA A 1 174 ? 5.748 -15.776 -11.779 1.00 93.62 174 ALA A N 1
ATOM 1333 C CA . ALA A 1 174 ? 6.730 -16.830 -11.997 1.00 93.62 174 ALA A CA 1
ATOM 1334 C C . ALA A 1 174 ? 7.118 -17.497 -10.665 1.00 93.62 174 ALA A C 1
ATOM 1336 O O . ALA A 1 174 ? 7.371 -16.824 -9.662 1.00 93.62 174 ALA A O 1
ATOM 1337 N N . ARG A 1 175 ? 7.180 -18.831 -10.667 1.00 93.38 175 ARG A N 1
ATOM 1338 C CA . ARG A 1 175 ? 7.514 -19.644 -9.493 1.00 93.38 175 ARG A CA 1
ATOM 1339 C C . ARG A 1 175 ? 8.761 -20.473 -9.738 1.00 93.38 175 ARG A C 1
ATOM 1341 O O . ARG A 1 175 ? 8.973 -21.004 -10.828 1.00 93.38 175 ARG A O 1
ATOM 1348 N N . HIS A 1 176 ? 9.563 -20.627 -8.693 1.00 93.38 176 HIS A N 1
ATOM 1349 C CA . HIS A 1 176 ? 10.611 -21.633 -8.669 1.00 93.38 176 HIS A CA 1
ATOM 1350 C C . HIS A 1 176 ? 9.987 -23.038 -8.665 1.00 93.38 176 HIS A C 1
ATOM 1352 O O . HIS A 1 176 ? 8.853 -23.228 -8.222 1.00 93.38 176 HIS A O 1
ATOM 1358 N N . ARG A 1 177 ? 10.750 -24.062 -9.068 1.00 92.00 177 ARG A N 1
ATOM 1359 C CA . ARG A 1 177 ? 10.305 -25.471 -9.041 1.00 92.00 177 ARG A CA 1
ATOM 1360 C C . ARG A 1 177 ? 9.879 -25.957 -7.647 1.00 92.00 177 ARG A C 1
ATOM 1362 O O . ARG A 1 177 ? 9.153 -26.935 -7.549 1.00 92.00 177 ARG A O 1
ATOM 1369 N N . SER A 1 178 ? 10.313 -25.277 -6.584 1.00 93.88 178 SER A N 1
ATOM 1370 C CA . SER A 1 178 ? 9.902 -25.545 -5.198 1.00 93.88 178 SER A CA 1
ATOM 1371 C C . SER A 1 178 ? 8.528 -24.972 -4.825 1.00 93.88 178 SER A C 1
ATOM 1373 O O . SER A 1 178 ? 8.089 -25.165 -3.698 1.00 93.88 178 SER A O 1
ATOM 1375 N N . GLY A 1 179 ? 7.867 -24.239 -5.726 1.00 90.06 179 GLY A N 1
ATOM 1376 C CA . GLY A 1 179 ? 6.582 -23.579 -5.473 1.00 90.06 179 GLY A CA 1
ATOM 1377 C C . GLY A 1 179 ? 6.686 -22.172 -4.875 1.00 90.06 179 GLY A C 1
ATOM 1378 O O . GLY A 1 179 ? 5.662 -21.517 -4.708 1.00 90.06 179 GLY A O 1
ATOM 1379 N N . LEU A 1 180 ? 7.897 -21.679 -4.591 1.00 93.44 180 LEU A N 1
ATOM 1380 C CA . LEU A 1 180 ? 8.117 -20.317 -4.091 1.00 93.44 180 LEU A CA 1
ATOM 1381 C C . LEU A 1 180 ? 7.966 -19.275 -5.204 1.00 93.44 180 LEU A C 1
ATOM 1383 O O . LEU A 1 180 ? 8.381 -19.515 -6.342 1.00 93.44 180 LEU A O 1
ATOM 1387 N N . LEU A 1 181 ? 7.424 -18.108 -4.855 1.00 93.38 181 LEU A N 1
ATOM 1388 C CA . LEU A 1 181 ? 7.346 -16.955 -5.751 1.00 93.38 181 LEU A CA 1
ATOM 1389 C C . LEU A 1 181 ? 8.747 -16.433 -6.078 1.00 93.38 181 LEU A C 1
ATOM 1391 O O . LEU A 1 181 ? 9.604 -16.333 -5.200 1.00 93.38 181 LEU A O 1
ATOM 1395 N N . LEU A 1 182 ? 8.968 -16.085 -7.344 1.00 92.19 182 LEU A N 1
ATOM 1396 C CA . LEU A 1 182 ? 10.178 -15.397 -7.778 1.00 92.19 182 LEU A CA 1
ATOM 1397 C C . LEU A 1 182 ? 9.969 -13.887 -7.703 1.00 92.19 182 LEU A C 1
ATOM 1399 O O . LEU A 1 182 ? 9.016 -13.357 -8.280 1.00 92.19 182 LEU A O 1
ATOM 1403 N N . VAL A 1 183 ? 10.897 -13.197 -7.046 1.00 91.50 183 VAL A N 1
ATOM 1404 C CA . VAL A 1 183 ? 11.025 -11.738 -7.111 1.00 91.50 183 VAL A CA 1
ATOM 1405 C C . VAL A 1 183 ? 11.944 -11.363 -8.269 1.00 91.50 183 VAL A C 1
ATOM 1407 O O . VAL A 1 183 ? 12.910 -12.075 -8.545 1.00 91.50 183 VAL A O 1
ATOM 1410 N N . CYS A 1 184 ? 11.608 -10.297 -8.987 1.00 88.62 184 CYS A N 1
ATOM 1411 C CA . CYS A 1 184 ? 12.390 -9.778 -10.108 1.00 88.62 184 CYS A CA 1
ATOM 1412 C C . CYS A 1 184 ? 13.188 -8.526 -9.733 1.00 88.62 184 CYS A C 1
ATOM 1414 O O . CYS A 1 184 ? 14.071 -8.141 -10.493 1.00 88.62 184 CYS A O 1
ATOM 1416 N N . HIS A 1 185 ? 12.906 -7.922 -8.576 1.00 91.44 185 HIS A N 1
ATOM 1417 C CA . HIS A 1 185 ? 13.635 -6.771 -8.058 1.00 91.44 185 HIS A CA 1
ATOM 1418 C C . HIS A 1 185 ? 13.712 -6.827 -6.519 1.00 91.44 185 HIS A C 1
ATOM 1420 O O . HIS A 1 185 ? 12.706 -7.186 -5.899 1.00 91.44 185 HIS A O 1
ATOM 1426 N N . PRO A 1 186 ? 14.840 -6.455 -5.877 1.00 91.56 186 PRO A N 1
ATOM 1427 C CA . PRO A 1 186 ? 14.961 -6.400 -4.413 1.00 91.56 186 PRO A CA 1
ATOM 1428 C C . PRO A 1 186 ? 13.835 -5.623 -3.719 1.00 91.56 186 PRO A C 1
ATOM 1430 O O . PRO A 1 186 ? 13.289 -6.087 -2.718 1.00 91.56 186 PRO A O 1
ATOM 1433 N N . TRP A 1 187 ? 13.414 -4.504 -4.314 1.00 94.44 187 TRP A N 1
ATOM 1434 C CA . TRP A 1 187 ? 12.310 -3.657 -3.829 1.00 94.44 187 TRP A CA 1
ATOM 1435 C C . TRP A 1 187 ? 10.987 -4.404 -3.627 1.00 94.44 187 TRP A C 1
ATOM 1437 O O . TRP A 1 187 ? 10.187 -4.042 -2.765 1.00 94.44 187 TRP A O 1
ATOM 1447 N N . GLU A 1 188 ? 10.758 -5.505 -4.351 1.00 95.69 188 GLU A N 1
ATOM 1448 C CA . GLU A 1 188 ? 9.541 -6.304 -4.169 1.00 95.69 188 GLU A CA 1
ATOM 1449 C C . GLU A 1 188 ? 9.474 -7.034 -2.833 1.00 95.69 188 GLU A C 1
ATOM 1451 O O . GLU A 1 188 ? 8.435 -7.583 -2.467 1.00 95.69 188 GLU A O 1
ATOM 1456 N N . THR A 1 189 ? 10.588 -7.067 -2.110 1.00 93.38 189 THR A N 1
ATOM 1457 C CA . THR A 1 189 ? 10.667 -7.675 -0.787 1.00 93.38 189 THR A CA 1
ATOM 1458 C C . THR A 1 189 ? 10.536 -6.675 0.346 1.00 93.38 189 THR A C 1
ATOM 1460 O O . THR A 1 189 ? 10.452 -7.120 1.485 1.00 93.38 189 THR A O 1
ATOM 1463 N N . GLY A 1 190 ? 10.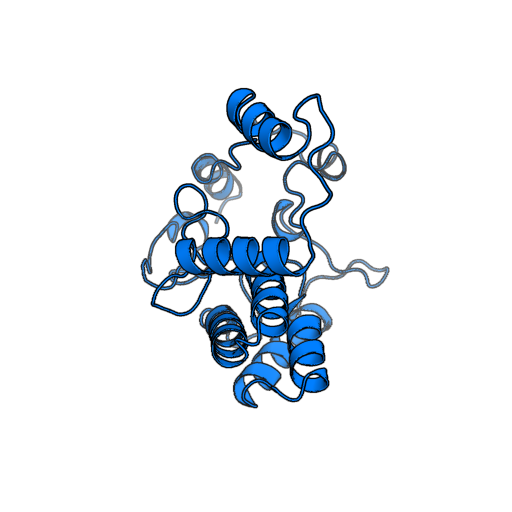522 -5.368 0.045 1.00 91.06 190 GLY A N 1
ATOM 1464 C CA . GLY A 1 190 ? 10.539 -4.270 1.021 1.00 91.06 190 GLY A CA 1
ATOM 1465 C C . GLY A 1 190 ? 11.763 -4.266 1.944 1.00 91.06 190 GLY A C 1
ATOM 1466 O O . GLY A 1 190 ? 11.715 -3.702 3.032 1.00 91.06 190 GLY A O 1
ATOM 1467 N N . ILE A 1 191 ? 12.835 -4.947 1.535 1.00 90.06 191 ILE A N 1
ATOM 1468 C CA . ILE A 1 191 ? 14.138 -4.982 2.208 1.00 90.06 191 ILE A CA 1
ATOM 1469 C C . ILE A 1 191 ? 15.234 -4.777 1.157 1.00 90.06 191 ILE A C 1
ATOM 1471 O O . ILE A 1 191 ? 16.041 -5.661 0.862 1.00 90.06 191 ILE A O 1
ATOM 1475 N N . ASP A 1 192 ? 15.170 -3.604 0.539 1.00 87.44 192 ASP A N 1
ATOM 1476 C CA . ASP A 1 192 ? 15.869 -3.206 -0.682 1.00 87.44 192 ASP A CA 1
ATOM 1477 C C . ASP A 1 192 ? 17.382 -3.438 -0.615 1.00 87.44 192 ASP A C 1
ATOM 1479 O O . ASP A 1 192 ? 17.958 -4.020 -1.530 1.00 87.44 192 ASP A O 1
ATOM 1483 N N . ASP A 1 193 ? 17.998 -3.043 0.499 1.00 86.25 193 ASP A N 1
ATOM 1484 C CA . ASP A 1 193 ? 19.434 -3.099 0.787 1.00 86.25 193 ASP A CA 1
ATOM 1485 C C . ASP A 1 193 ? 19.828 -4.329 1.623 1.00 86.25 193 ASP A C 1
ATOM 1487 O O . ASP A 1 193 ? 20.886 -4.375 2.253 1.00 86.25 193 ASP A O 1
ATOM 1491 N N . SER A 1 194 ? 18.967 -5.351 1.666 1.00 89.75 194 SER A N 1
ATOM 1492 C CA . SER A 1 194 ? 19.259 -6.561 2.426 1.00 89.75 194 SER A CA 1
ATOM 1493 C C . SER A 1 194 ? 20.502 -7.274 1.877 1.00 89.75 194 SER A C 1
ATOM 1495 O O . SER A 1 194 ? 20.538 -7.564 0.679 1.00 89.75 194 SER A O 1
ATOM 1497 N N . PRO A 1 195 ? 21.419 -7.756 2.744 1.00 88.69 195 PRO A N 1
ATOM 1498 C CA . PRO A 1 195 ? 22.561 -8.583 2.326 1.00 88.69 195 PRO A CA 1
ATOM 1499 C C . PRO A 1 195 ? 22.182 -9.870 1.574 1.00 88.69 195 PRO A C 1
ATOM 1501 O O . PRO A 1 195 ? 23.025 -10.560 1.011 1.00 88.69 195 PRO A O 1
ATOM 1504 N N . ARG A 1 196 ? 20.891 -10.230 1.553 1.00 89.50 196 ARG A N 1
ATOM 1505 C CA . ARG A 1 196 ? 20.346 -11.323 0.734 1.00 89.50 196 ARG A CA 1
ATOM 1506 C C . ARG A 1 196 ? 20.551 -11.102 -0.770 1.00 89.50 196 ARG A C 1
ATOM 1508 O O . ARG A 1 196 ? 20.464 -12.076 -1.522 1.00 89.50 196 ARG A O 1
ATOM 1515 N N . TRP A 1 197 ? 20.771 -9.858 -1.195 1.00 87.75 197 TRP A N 1
ATOM 1516 C CA . TRP A 1 197 ? 20.887 -9.468 -2.599 1.00 87.75 197 TRP A CA 1
ATOM 1517 C C . TRP A 1 197 ? 22.325 -9.219 -3.059 1.00 87.75 197 TRP A C 1
ATOM 1519 O O . TRP A 1 197 ? 22.540 -9.166 -4.267 1.00 87.75 197 TRP A O 1
ATOM 1529 N N . ASP A 1 198 ? 23.301 -9.150 -2.147 1.00 86.00 198 ASP A N 1
ATOM 1530 C CA . ASP A 1 198 ? 24.699 -8.811 -2.466 1.00 86.00 198 ASP A CA 1
ATOM 1531 C C . ASP A 1 198 ? 25.295 -9.747 -3.531 1.00 86.00 198 ASP A C 1
ATOM 1533 O O . ASP A 1 198 ? 25.870 -9.297 -4.517 1.00 86.00 198 ASP A O 1
ATOM 1537 N N . ASP A 1 199 ? 25.046 -11.056 -3.417 1.00 85.38 199 ASP A N 1
ATOM 1538 C CA . ASP A 1 199 ? 25.523 -12.059 -4.385 1.00 85.38 199 ASP A CA 1
ATOM 1539 C C . ASP A 1 199 ? 24.653 -12.156 -5.659 1.00 85.38 199 ASP A C 1
ATOM 1541 O O . ASP A 1 199 ? 24.840 -13.049 -6.491 1.00 85.38 199 ASP A O 1
ATOM 1545 N N . ARG A 1 200 ? 23.628 -11.304 -5.793 1.00 77.06 200 ARG A N 1
ATOM 1546 C CA . ARG A 1 200 ? 22.651 -11.316 -6.900 1.00 77.06 200 ARG A CA 1
ATOM 1547 C C . ARG A 1 200 ? 22.749 -10.095 -7.814 1.00 77.06 200 ARG A C 1
ATOM 1549 O O . ARG A 1 200 ? 22.144 -10.133 -8.883 1.00 77.06 200 ARG A O 1
ATOM 1556 N N . CYS A 1 201 ? 23.562 -9.105 -7.450 1.00 65.19 201 CYS A N 1
ATOM 1557 C CA . CYS A 1 201 ? 24.007 -8.012 -8.315 1.00 65.19 201 CYS A CA 1
ATOM 1558 C C . CYS A 1 201 ? 25.521 -8.142 -8.561 1.00 65.19 201 CYS A C 1
ATOM 1560 O O . CYS A 1 201 ? 26.308 -7.494 -7.875 1.00 65.19 201 CYS A O 1
ATOM 1562 N N . PRO A 1 202 ? 25.957 -8.992 -9.514 1.00 56.56 202 PRO A N 1
ATOM 1563 C CA . PRO A 1 202 ? 27.377 -9.305 -9.717 1.00 56.56 202 PRO A CA 1
ATOM 1564 C C . PRO A 1 202 ? 28.251 -8.100 -10.106 1.00 56.56 202 PRO A C 1
ATOM 1566 O O . PRO A 1 202 ? 29.467 -8.183 -9.957 1.00 56.56 202 PRO A O 1
ATOM 1569 N N . ASP A 1 203 ? 27.643 -6.994 -10.542 1.00 60.91 203 ASP A N 1
ATOM 1570 C CA . ASP A 1 203 ? 28.332 -5.760 -10.937 1.00 60.91 203 ASP A CA 1
ATOM 1571 C C . ASP A 1 203 ? 28.219 -4.630 -9.887 1.00 60.91 203 ASP A C 1
ATOM 1573 O O . ASP A 1 203 ? 28.668 -3.515 -10.133 1.00 60.91 203 ASP A O 1
ATOM 1577 N N . GLY A 1 204 ? 27.666 -4.911 -8.698 1.00 52.72 204 GLY A N 1
ATOM 1578 C CA . GLY A 1 204 ? 27.479 -3.918 -7.634 1.00 52.72 204 GLY A CA 1
ATOM 1579 C C . GLY A 1 204 ? 26.282 -2.979 -7.848 1.00 52.72 204 GLY A C 1
ATOM 1580 O O . GLY A 1 204 ? 25.440 -3.209 -8.716 1.00 52.72 204 GLY A O 1
ATOM 1581 N N . TYR A 1 205 ? 26.184 -1.950 -6.998 1.00 50.25 205 TYR A N 1
ATOM 1582 C CA . TYR A 1 205 ? 25.144 -0.905 -7.029 1.00 50.25 205 TYR A CA 1
ATOM 1583 C C . TYR A 1 205 ? 25.654 0.429 -7.629 1.00 50.25 205 TYR A C 1
ATOM 1585 O O . TYR A 1 205 ? 24.962 1.440 -7.506 1.00 50.25 205 TYR A O 1
ATOM 1593 N N . ASP A 1 206 ? 26.862 0.440 -8.211 1.00 46.44 206 ASP A N 1
ATOM 1594 C CA . ASP A 1 206 ? 27.588 1.644 -8.667 1.00 46.44 206 ASP A CA 1
ATOM 1595 C C . ASP A 1 206 ? 27.164 2.142 -10.062 1.00 46.44 206 ASP A C 1
ATOM 1597 O O . ASP A 1 206 ? 27.048 1.311 -10.994 1.00 46.44 206 ASP A O 1
#

Mean predicted aligned error: 9.75 Å

Radius of gyration: 18.72 Å; Cα contacts (8 Å, |Δi|>4): 244; chains: 1; bounding box: 45×40×56 Å

Secondary structure (DSSP, 8-state):
--HHHHHTTTTSS---PPPHHHHHHHHHHH--SS------HHHHHHHHHHHHHHTEETTTEE-SBTTTB-SEEHHHHHHHHHHHHHHT-HHHHHHHHHHHTTT--TT----SEE-TT-TTTTHHHHS-SSB-SS----THHHHHHHHHHTT-PPPHHHHHHHHHHHHIIIIIS-B-TTSPBPPSSGGGGT-TT-TTSGGG-TT---

pLDDT: mean 82.61, std 23.08, range [26.67, 98.81]

Solvent-accessible surface area (backbone atoms only — not comparable to full-atom values): 11902 Å² total; per-residue (Å²): 134,60,76,70,68,62,62,77,59,64,73,78,65,66,82,70,70,71,49,77,64,53,50,47,50,58,41,51,76,74,61,53,97,65,83,69,75,78,67,51,71,66,57,48,52,54,51,52,50,50,52,50,54,78,24,50,42,94,91,34,40,53,21,88,33,69,85,84,37,60,45,41,38,43,48,61,37,29,51,49,26,52,51,29,41,75,72,68,37,44,71,55,17,40,38,26,56,46,52,58,52,68,55,41,43,96,74,19,50,46,30,25,32,34,40,91,82,47,71,46,67,61,19,89,73,36,76,36,41,44,28,44,75,52,41,41,61,77,44,50,57,56,38,49,52,53,30,43,75,71,74,49,56,59,58,68,70,48,53,52,49,40,50,34,31,54,45,20,54,72,76,67,47,58,58,44,99,87,71,47,77,59,78,91,50,56,59,36,68,77,50,60,87,40,78,89,46,60,90,72,41,90,79,62,93,122